Protein AF-A0A0K0MP10-F1 (afdb_monomer_lite)

Structure (mmCIF, N/CA/C/O backbone):
data_AF-A0A0K0MP10-F1
#
_entry.id   AF-A0A0K0MP10-F1
#
loop_
_atom_site.group_PDB
_atom_site.id
_atom_site.type_symbol
_atom_site.label_atom_id
_atom_site.label_alt_id
_atom_site.label_comp_id
_atom_site.label_asym_id
_atom_site.label_entity_id
_atom_site.label_seq_id
_atom_site.pdbx_PDB_ins_code
_atom_site.Cartn_x
_atom_site.Cartn_y
_atom_site.Cartn_z
_atom_site.occupancy
_atom_site.B_iso_or_equiv
_atom_site.auth_seq_id
_atom_site.auth_comp_id
_atom_site.auth_asym_id
_atom_site.auth_atom_id
_atom_site.pdbx_PDB_model_num
ATOM 1 N N . MET A 1 1 ? 61.195 -13.418 -97.779 1.00 39.69 1 MET A N 1
ATOM 2 C CA . MET A 1 1 ? 61.156 -14.421 -98.862 1.00 39.69 1 MET A CA 1
ATOM 3 C C . MET A 1 1 ? 60.378 -15.613 -98.346 1.00 39.69 1 MET A C 1
ATOM 5 O O . MET A 1 1 ? 60.806 -16.205 -97.367 1.00 39.69 1 MET A O 1
ATOM 9 N N . VAL A 1 2 ? 59.204 -15.878 -98.916 1.00 44.69 2 VAL A N 1
ATOM 10 C CA . VAL A 1 2 ? 58.446 -17.108 -98.654 1.00 44.69 2 VAL A CA 1
ATOM 11 C C . VAL A 1 2 ? 58.868 -18.083 -99.746 1.00 44.69 2 VAL A C 1
ATOM 13 O O . VAL A 1 2 ? 58.573 -17.838 -100.911 1.00 44.69 2 VAL A O 1
ATOM 16 N N . SER A 1 3 ? 59.623 -19.116 -99.384 1.00 44.34 3 SER A N 1
ATOM 17 C CA . SER A 1 3 ? 59.984 -20.202 -100.296 1.00 44.34 3 SER A CA 1
ATOM 18 C C . SER A 1 3 ? 59.013 -21.354 -100.059 1.00 44.34 3 SER A C 1
ATOM 20 O O . SER A 1 3 ? 59.015 -21.937 -98.978 1.00 44.34 3 SER A O 1
ATOM 22 N N . CYS A 1 4 ? 58.173 -21.654 -101.048 1.00 52.00 4 CYS A N 1
ATOM 23 C CA . CYS A 1 4 ? 57.443 -22.916 -101.136 1.00 52.00 4 CYS A CA 1
ATOM 24 C C . CYS A 1 4 ? 58.200 -23.809 -102.123 1.00 52.00 4 CYS A C 1
ATOM 26 O O . CYS A 1 4 ? 58.524 -23.360 -103.222 1.00 52.00 4 CYS A O 1
ATOM 28 N N . GLU A 1 5 ? 58.511 -25.039 -101.714 1.00 52.50 5 GLU A N 1
ATOM 29 C CA . GLU A 1 5 ? 59.439 -25.948 -102.408 1.00 52.50 5 GLU A CA 1
ATOM 30 C C . GLU A 1 5 ? 58.949 -26.445 -103.786 1.00 52.50 5 GLU A C 1
ATOM 32 O O . GLU A 1 5 ? 59.764 -26.970 -104.534 1.00 52.50 5 GLU A O 1
ATOM 37 N N . ASP A 1 6 ? 57.699 -26.160 -104.185 1.00 57.19 6 ASP A N 1
ATOM 38 C CA . ASP A 1 6 ? 57.130 -26.528 -105.500 1.00 57.19 6 ASP A CA 1
ATOM 39 C C . ASP A 1 6 ? 56.608 -25.339 -106.342 1.00 57.19 6 ASP A C 1
ATOM 41 O O . ASP A 1 6 ? 56.005 -25.530 -107.395 1.00 57.19 6 ASP A O 1
ATOM 45 N N . GLY A 1 7 ? 56.818 -24.088 -105.912 1.00 59.91 7 GLY A N 1
ATOM 46 C CA . GLY A 1 7 ? 56.447 -22.895 -106.697 1.00 59.91 7 GLY A CA 1
ATOM 47 C C . GLY A 1 7 ? 54.942 -22.627 -106.894 1.00 59.91 7 GLY A C 1
ATOM 48 O O . GLY A 1 7 ? 54.597 -21.589 -107.460 1.00 59.91 7 GLY A O 1
ATOM 49 N N . ASP A 1 8 ? 54.046 -23.496 -106.412 1.00 70.75 8 ASP A N 1
ATOM 50 C CA . ASP A 1 8 ? 52.596 -23.269 -106.446 1.00 70.75 8 ASP A CA 1
ATOM 51 C C . ASP A 1 8 ? 52.154 -22.330 -105.308 1.00 70.75 8 ASP A C 1
ATOM 53 O O . ASP A 1 8 ? 52.342 -22.609 -104.121 1.00 70.75 8 ASP A O 1
ATOM 57 N N . LEU A 1 9 ? 51.582 -21.184 -105.686 1.00 72.00 9 LEU A N 1
ATOM 58 C CA . LEU A 1 9 ? 51.081 -20.141 -104.782 1.00 72.00 9 LEU A CA 1
ATOM 59 C C . LEU A 1 9 ? 49.545 -20.076 -104.760 1.00 72.00 9 LEU A C 1
ATOM 61 O O . LEU A 1 9 ? 48.978 -19.157 -104.157 1.00 72.00 9 LEU A O 1
ATOM 65 N N . THR A 1 10 ? 48.862 -21.018 -105.418 1.00 77.69 10 THR A N 1
ATOM 66 C CA . THR A 1 10 ? 47.401 -21.068 -105.437 1.00 77.69 10 THR A CA 1
ATOM 67 C C . THR A 1 10 ? 46.836 -21.482 -104.075 1.00 77.69 10 THR A C 1
ATOM 69 O O . THR A 1 10 ? 47.400 -22.282 -103.329 1.00 77.69 10 THR A O 1
ATOM 72 N N . LYS A 1 11 ? 45.704 -20.884 -103.705 1.00 74.88 11 LYS A N 1
ATOM 73 C CA . LYS A 1 11 ? 44.887 -21.278 -102.553 1.00 74.88 11 LYS A CA 1
ATOM 74 C C . LYS A 1 11 ? 43.616 -21.959 -103.045 1.00 74.88 11 LYS A C 1
ATOM 76 O O . LYS A 1 11 ? 43.210 -21.786 -104.185 1.00 74.88 11 LYS A O 1
ATOM 81 N N . GLY A 1 12 ? 42.935 -22.688 -102.158 1.00 76.75 12 GLY A N 1
ATOM 82 C CA . GLY A 1 12 ? 41.790 -23.544 -102.511 1.00 76.75 12 GLY A CA 1
ATOM 83 C C . GLY A 1 12 ? 40.596 -22.881 -103.223 1.00 76.75 12 GLY A C 1
ATOM 84 O O . GLY A 1 12 ? 39.699 -23.596 -103.650 1.00 76.75 12 GLY A O 1
ATOM 85 N N . THR A 1 13 ? 40.554 -21.551 -103.361 1.00 82.94 13 THR A N 1
ATOM 86 C CA . THR A 1 13 ? 39.649 -20.850 -104.290 1.00 82.94 13 THR A CA 1
ATOM 87 C C . THR A 1 13 ? 40.371 -19.676 -104.948 1.00 82.94 13 THR A C 1
ATOM 89 O O . THR A 1 13 ? 41.272 -19.083 -104.345 1.00 82.94 13 THR A O 1
ATOM 92 N N . ASP A 1 14 ? 39.921 -19.279 -106.140 1.00 81.56 14 ASP A N 1
ATOM 93 C CA . ASP A 1 14 ? 40.455 -18.119 -106.871 1.00 81.56 14 ASP A CA 1
ATOM 94 C C . ASP A 1 14 ? 40.414 -16.840 -106.032 1.00 81.56 14 ASP A C 1
ATOM 96 O O . ASP A 1 14 ? 41.361 -16.061 -106.039 1.00 81.56 14 ASP A O 1
ATOM 100 N N . LYS A 1 15 ? 39.362 -16.658 -105.225 1.00 83.19 15 LYS A N 1
ATOM 101 C CA . LYS A 1 15 ? 39.227 -15.503 -104.330 1.00 83.19 15 LYS A CA 1
ATOM 102 C C . LYS A 1 15 ? 40.318 -15.470 -103.257 1.00 83.19 15 LYS A C 1
ATOM 104 O O . LYS A 1 15 ? 40.970 -14.450 -103.077 1.00 83.19 15 LYS A O 1
ATOM 109 N N . LEU A 1 16 ? 40.550 -16.589 -102.569 1.00 81.94 16 LEU A N 1
ATOM 110 C CA . LEU A 1 16 ? 41.594 -16.676 -101.540 1.00 81.94 16 LEU A CA 1
ATOM 111 C C . LEU A 1 16 ? 43.000 -16.568 -102.147 1.00 81.94 16 LEU A C 1
ATOM 113 O O . LEU A 1 16 ? 43.916 -16.066 -101.493 1.00 81.94 16 LEU A O 1
ATOM 117 N N . THR A 1 17 ? 43.171 -17.048 -103.382 1.00 82.88 17 THR A N 1
ATOM 118 C CA . THR A 1 17 ? 44.415 -16.908 -104.149 1.00 82.88 17 THR A CA 1
ATOM 119 C C . THR A 1 17 ? 44.662 -15.446 -104.498 1.00 82.88 17 THR A C 1
ATOM 121 O O . THR A 1 17 ? 45.745 -14.937 -104.232 1.00 82.88 17 THR A O 1
ATOM 124 N N . GLN A 1 18 ? 43.640 -14.748 -104.998 1.00 81.38 18 GLN A N 1
ATOM 125 C CA . GLN A 1 18 ? 43.695 -13.327 -105.325 1.00 81.38 18 GLN A CA 1
ATOM 126 C C . GLN A 1 18 ? 43.989 -12.469 -104.086 1.00 81.38 18 GLN A C 1
ATOM 128 O O . GLN A 1 18 ? 44.926 -11.682 -104.117 1.00 81.38 18 GLN A O 1
ATOM 133 N N . GLU A 1 19 ? 43.300 -12.687 -102.961 1.00 82.50 19 GLU A N 1
ATOM 134 C CA . GLU A 1 19 ? 43.567 -11.975 -101.697 1.00 82.50 19 GLU A CA 1
ATOM 135 C C . GLU A 1 19 ? 45.001 -12.214 -101.184 1.00 82.50 19 GLU A C 1
ATOM 137 O O . GLU A 1 19 ? 45.637 -11.333 -100.599 1.00 82.50 19 GLU A O 1
ATOM 142 N N . PHE A 1 20 ? 45.541 -13.420 -101.392 1.00 82.06 20 PHE A N 1
ATOM 143 C CA . PHE A 1 20 ? 46.923 -13.731 -101.035 1.00 82.06 20 PHE A CA 1
ATOM 144 C C . PHE A 1 20 ? 47.930 -13.037 -101.955 1.00 82.06 20 PHE A C 1
ATOM 146 O O . PHE A 1 20 ? 48.912 -12.488 -101.456 1.00 82.06 20 PHE A O 1
ATOM 153 N N . ILE A 1 21 ? 47.673 -13.026 -103.265 1.00 83.06 21 ILE A N 1
ATOM 154 C CA . ILE A 1 21 ? 48.485 -12.316 -104.258 1.00 83.06 21 ILE A CA 1
ATOM 155 C C . ILE A 1 21 ? 48.462 -10.808 -103.983 1.00 83.06 21 ILE A C 1
ATOM 157 O O . ILE A 1 21 ? 49.520 -10.190 -103.932 1.00 83.06 21 ILE A O 1
ATOM 161 N N . GLU A 1 22 ? 47.300 -10.217 -103.713 1.00 85.56 22 GLU A N 1
ATOM 162 C CA . GLU A 1 22 ? 47.156 -8.797 -103.362 1.00 85.56 22 GLU A CA 1
ATOM 163 C C . GLU A 1 22 ? 47.900 -8.451 -102.070 1.00 85.56 22 GLU A C 1
ATOM 165 O O . GLU A 1 22 ? 48.541 -7.405 -101.970 1.00 85.56 22 GLU A O 1
ATOM 170 N N . LYS A 1 23 ? 47.908 -9.360 -101.088 1.00 80.81 23 LYS A N 1
ATOM 171 C CA . LYS A 1 23 ? 48.713 -9.207 -99.870 1.00 80.81 23 LYS A CA 1
ATOM 172 C C . LYS A 1 23 ? 50.218 -9.334 -100.130 1.00 80.81 23 LYS A C 1
ATOM 174 O O . LYS A 1 23 ? 50.995 -8.671 -99.444 1.00 80.81 23 LYS A O 1
ATOM 179 N N . LEU A 1 24 ? 50.627 -10.187 -101.071 1.00 83.00 24 LEU A N 1
ATOM 180 C CA . LEU A 1 24 ? 52.028 -10.402 -101.444 1.00 83.00 24 LEU A CA 1
ATOM 181 C C . LEU A 1 24 ? 52.590 -9.220 -102.247 1.00 83.00 24 LEU A C 1
ATOM 183 O O . LEU A 1 24 ? 53.686 -8.752 -101.951 1.00 83.00 24 LEU A O 1
ATOM 187 N N . ILE A 1 25 ? 51.838 -8.746 -103.244 1.00 82.56 25 ILE A N 1
ATOM 188 C CA . ILE A 1 25 ? 52.191 -7.614 -104.114 1.00 82.56 25 ILE A CA 1
ATOM 189 C C . ILE A 1 25 ? 52.016 -6.286 -103.369 1.00 82.56 25 ILE A C 1
ATOM 191 O O . ILE A 1 25 ? 52.800 -5.359 -103.552 1.00 82.56 25 ILE A O 1
ATOM 195 N N . GLY A 1 26 ? 51.014 -6.203 -102.494 1.00 75.25 26 GLY A N 1
ATOM 196 C CA . GLY A 1 26 ? 50.734 -5.034 -101.670 1.00 75.25 26 GLY A CA 1
ATOM 197 C C . GLY A 1 26 ? 49.762 -4.025 -102.284 1.00 75.25 26 GLY A C 1
ATOM 198 O O . GLY A 1 26 ? 49.538 -2.999 -101.645 1.00 75.25 26 GLY A O 1
ATOM 199 N N . ALA A 1 27 ? 49.172 -4.319 -103.447 1.00 80.56 27 ALA A N 1
ATOM 200 C CA . ALA A 1 27 ? 48.196 -3.489 -104.157 1.00 80.56 27 ALA A CA 1
ATOM 201 C C . ALA A 1 27 ? 47.129 -4.365 -104.839 1.00 80.56 27 ALA A C 1
ATOM 203 O O . ALA A 1 27 ? 47.423 -5.509 -105.205 1.00 80.56 27 ALA A O 1
ATOM 204 N N . SER A 1 28 ? 45.917 -3.836 -105.038 1.00 84.88 28 SER A N 1
ATOM 205 C CA . SER A 1 28 ? 44.906 -4.490 -105.871 1.00 84.88 28 SER A CA 1
ATOM 206 C C . SER A 1 28 ? 45.354 -4.594 -107.327 1.00 84.88 28 SER A C 1
ATOM 208 O O . SER A 1 28 ? 46.236 -3.873 -107.808 1.00 84.88 28 SER A 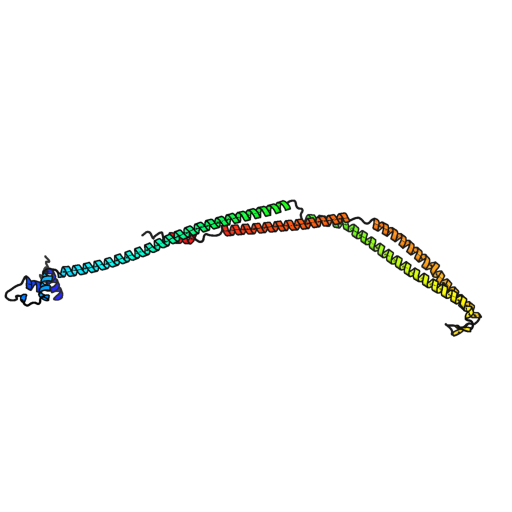O 1
ATOM 210 N N . LYS A 1 29 ? 44.699 -5.491 -108.069 1.00 82.19 29 LYS A N 1
ATOM 211 C CA . LYS A 1 29 ? 44.903 -5.629 -109.516 1.00 82.19 29 LYS A CA 1
ATOM 212 C C . LYS A 1 29 ? 44.692 -4.301 -110.254 1.00 82.19 29 LYS A C 1
ATOM 214 O O . LYS A 1 29 ? 45.437 -4.003 -111.183 1.00 82.19 29 LYS A O 1
ATOM 219 N N . GLU A 1 30 ? 43.696 -3.517 -109.849 1.00 80.25 30 GLU A N 1
ATOM 220 C CA . GLU A 1 30 ? 43.353 -2.244 -110.492 1.00 80.25 30 GLU A CA 1
ATOM 221 C C . GLU A 1 30 ? 44.444 -1.195 -110.267 1.00 80.25 30 GLU A C 1
ATOM 223 O O . GLU A 1 30 ? 44.911 -0.584 -111.228 1.00 80.25 30 GLU A O 1
ATOM 228 N N . VAL A 1 31 ? 44.940 -1.064 -109.031 1.00 81.38 31 VAL A N 1
ATOM 229 C CA . VAL A 1 31 ? 46.067 -0.176 -108.712 1.00 81.38 31 VAL A CA 1
ATOM 230 C C . VAL A 1 31 ? 47.344 -0.622 -109.417 1.00 81.38 31 VAL A C 1
ATOM 232 O O . VAL A 1 31 ? 48.062 0.210 -109.970 1.00 81.38 31 VAL A O 1
ATOM 235 N N . PHE A 1 32 ? 47.634 -1.924 -109.445 1.00 81.75 32 PHE A N 1
ATOM 236 C CA . PHE A 1 32 ? 48.831 -2.461 -110.096 1.00 81.75 32 PHE A CA 1
ATOM 237 C C . PHE A 1 32 ? 48.842 -2.184 -111.608 1.00 81.75 32 PHE A C 1
ATOM 239 O O . PHE A 1 32 ? 49.860 -1.747 -112.150 1.00 81.75 32 PHE A O 1
ATOM 246 N N . LEU A 1 33 ? 47.705 -2.384 -112.284 1.00 80.00 33 LEU A N 1
ATOM 247 C CA . LEU A 1 33 ? 47.552 -2.073 -113.708 1.00 80.00 33 LEU A CA 1
ATOM 248 C C . LEU A 1 33 ? 47.627 -0.563 -113.977 1.00 80.00 33 LEU A C 1
ATOM 250 O O . LEU A 1 33 ? 48.259 -0.151 -114.944 1.00 80.00 33 LEU A O 1
ATOM 254 N N . ALA A 1 34 ? 47.039 0.263 -113.110 1.00 76.00 34 ALA A N 1
ATOM 255 C CA . ALA A 1 34 ? 47.057 1.718 -113.252 1.00 76.00 34 ALA A CA 1
ATOM 256 C C . ALA A 1 34 ? 48.432 2.362 -112.991 1.00 76.00 34 ALA A C 1
ATOM 258 O O . ALA A 1 34 ? 48.732 3.396 -113.584 1.00 76.00 34 ALA A O 1
ATOM 259 N N . SER A 1 35 ? 49.258 1.785 -112.109 1.00 73.69 35 SER A N 1
ATOM 260 C CA . SER A 1 35 ? 50.487 2.431 -111.610 1.00 73.69 35 SER A CA 1
ATOM 261 C C . SER A 1 35 ? 51.802 1.790 -112.065 1.00 73.69 35 SER A C 1
ATOM 263 O O . SER A 1 35 ? 52.788 2.504 -112.237 1.00 73.69 35 SER A O 1
ATOM 265 N N . ILE A 1 36 ? 51.845 0.467 -112.253 1.00 73.94 36 ILE A N 1
ATOM 266 C CA . ILE A 1 36 ? 53.084 -0.280 -112.536 1.00 73.94 36 ILE A CA 1
ATOM 267 C C . ILE A 1 36 ? 53.054 -0.869 -113.946 1.00 73.94 36 ILE A C 1
ATOM 269 O O . ILE A 1 36 ? 54.045 -0.801 -114.672 1.00 73.94 36 ILE A O 1
ATOM 273 N N . TYR A 1 37 ? 51.921 -1.445 -114.347 1.00 72.06 37 TYR A N 1
ATOM 274 C CA . TYR A 1 37 ? 51.786 -2.150 -115.618 1.00 72.06 37 TYR A CA 1
ATOM 275 C C . TYR A 1 37 ? 51.062 -1.297 -116.672 1.00 72.06 37 TYR A C 1
ATOM 277 O O . TYR A 1 37 ? 49.968 -1.625 -117.121 1.00 72.06 37 TYR A O 1
ATOM 285 N N . ALA A 1 38 ? 51.697 -0.200 -117.095 1.00 65.38 38 ALA A N 1
ATOM 286 C CA . ALA A 1 38 ? 51.229 0.630 -118.207 1.00 65.38 38 ALA A CA 1
ATOM 287 C C . ALA A 1 38 ? 51.909 0.205 -119.528 1.00 65.38 38 ALA A C 1
ATOM 289 O O . ALA A 1 38 ? 52.938 0.756 -119.916 1.00 65.38 38 ALA A O 1
ATOM 290 N N . SER A 1 39 ? 51.354 -0.802 -120.213 1.00 61.94 39 SER A N 1
ATOM 291 C CA . SER A 1 39 ? 51.835 -1.284 -121.524 1.00 61.94 39 SER A CA 1
ATOM 292 C C . SER A 1 39 ? 50.940 -0.793 -122.671 1.00 61.94 39 SER A C 1
ATOM 294 O O . SER A 1 39 ? 49.740 -0.606 -122.474 1.00 61.94 39 SER A O 1
ATOM 296 N N . GLN A 1 40 ? 51.498 -0.626 -123.880 1.00 58.25 40 GLN A N 1
ATOM 297 C CA . GLN A 1 40 ? 50.762 -0.155 -125.071 1.00 58.25 40 GLN A CA 1
ATOM 298 C C . GLN A 1 40 ? 49.542 -1.022 -125.429 1.00 58.25 40 GLN A C 1
ATOM 300 O O . GLN A 1 40 ? 48.606 -0.510 -126.033 1.00 58.25 40 GLN A O 1
ATOM 305 N N . GLU A 1 41 ? 49.522 -2.301 -125.041 1.00 63.75 41 GLU A N 1
ATOM 306 C CA . GLU A 1 41 ? 48.423 -3.219 -125.378 1.00 63.75 41 GLU A CA 1
ATOM 307 C C . GLU A 1 41 ? 47.274 -3.246 -124.357 1.00 63.75 41 GLU A C 1
ATOM 309 O O . GLU A 1 41 ? 46.222 -3.813 -124.640 1.00 63.75 41 GLU A O 1
ATOM 314 N N . ASN A 1 42 ? 47.442 -2.646 -123.172 1.00 65.44 42 ASN A N 1
ATOM 315 C CA . ASN A 1 42 ? 46.412 -2.647 -122.127 1.00 65.44 42 ASN A CA 1
ATOM 316 C C . ASN A 1 42 ? 46.551 -1.430 -121.199 1.00 65.44 42 ASN A C 1
ATOM 318 O O . ASN A 1 42 ? 46.685 -1.569 -119.983 1.00 65.44 42 ASN A O 1
ATOM 322 N N . MET A 1 43 ? 46.597 -0.234 -121.790 1.00 67.06 43 MET A N 1
ATOM 323 C CA . MET A 1 43 ? 46.696 1.018 -121.046 1.00 67.06 43 MET A CA 1
ATOM 324 C C . MET A 1 43 ? 45.336 1.336 -120.403 1.00 67.06 43 MET A C 1
ATOM 326 O O . MET A 1 43 ? 44.358 1.506 -121.135 1.00 67.06 43 MET A O 1
ATOM 330 N N . PRO A 1 44 ? 45.234 1.408 -119.064 1.00 69.56 44 PRO A N 1
ATOM 331 C CA . PRO A 1 44 ? 43.987 1.796 -118.421 1.00 69.56 44 PRO A CA 1
ATOM 332 C C . PRO A 1 44 ? 43.623 3.237 -118.802 1.00 69.56 44 PRO A C 1
ATOM 334 O O . PRO A 1 44 ? 44.462 4.136 -118.726 1.00 69.56 44 PRO A O 1
ATOM 337 N N . ASP A 1 45 ? 42.369 3.457 -119.208 1.00 75.62 45 ASP A N 1
ATOM 338 C CA . ASP A 1 45 ? 41.840 4.779 -119.568 1.00 75.62 45 ASP A CA 1
ATOM 339 C C . ASP A 1 45 ? 41.554 5.607 -118.309 1.00 75.62 45 ASP A C 1
ATOM 341 O O . ASP A 1 45 ? 40.412 5.798 -117.892 1.00 75.62 45 ASP A O 1
ATOM 345 N N . LEU A 1 46 ? 42.629 6.062 -117.664 1.00 76.38 46 LEU A N 1
ATOM 346 C CA . LEU A 1 46 ? 42.552 6.932 -116.495 1.00 76.38 46 LEU A CA 1
ATOM 347 C C . LEU A 1 46 ? 41.789 8.241 -116.806 1.00 76.38 46 LEU A C 1
ATOM 349 O O . LEU A 1 46 ? 40.941 8.610 -115.999 1.00 76.38 46 LEU A O 1
ATOM 353 N N . PRO A 1 47 ? 41.987 8.930 -117.952 1.00 76.69 47 PRO A N 1
ATOM 354 C CA . PRO A 1 47 ? 41.227 10.146 -118.271 1.00 76.69 47 PRO A CA 1
ATOM 355 C C . PRO A 1 47 ? 39.712 9.936 -118.437 1.00 76.69 47 PRO A C 1
ATOM 357 O O . PRO A 1 47 ? 38.948 10.862 -118.170 1.00 76.69 47 PRO A O 1
ATOM 360 N N . GLY A 1 48 ? 39.274 8.753 -118.885 1.00 78.19 48 GLY A N 1
ATOM 361 C CA . GLY A 1 48 ? 37.859 8.399 -119.056 1.00 78.19 48 GLY A CA 1
ATOM 362 C C . GLY A 1 48 ? 37.169 7.837 -117.806 1.00 78.19 48 GLY A C 1
ATOM 363 O O . GLY A 1 48 ? 35.945 7.671 -117.799 1.00 78.19 48 GLY A O 1
ATOM 364 N N . MET A 1 49 ? 37.915 7.538 -116.736 1.00 83.81 49 MET A N 1
ATOM 365 C CA . MET A 1 49 ? 37.345 7.070 -115.471 1.00 83.81 49 MET A CA 1
ATOM 366 C C . MET A 1 49 ? 36.596 8.187 -114.735 1.00 83.81 49 MET A C 1
ATOM 368 O O . MET A 1 49 ? 36.978 9.351 -114.751 1.00 83.81 49 MET A O 1
ATOM 372 N N . THR A 1 50 ? 35.525 7.823 -114.024 1.00 84.38 50 THR A N 1
ATOM 373 C CA . THR A 1 50 ? 34.828 8.781 -113.151 1.00 84.38 50 THR A CA 1
ATOM 374 C C . THR A 1 50 ? 35.731 9.222 -111.998 1.00 84.38 50 THR A C 1
ATOM 376 O O . THR A 1 50 ? 36.502 8.411 -111.479 1.00 84.38 50 THR A O 1
ATOM 379 N N . ASP A 1 51 ? 35.563 10.460 -111.521 1.00 82.50 51 ASP A N 1
ATOM 380 C CA . ASP A 1 51 ? 36.286 10.995 -110.354 1.00 82.50 51 ASP A CA 1
ATOM 381 C C . ASP A 1 51 ? 36.251 10.051 -109.145 1.00 82.50 51 ASP A C 1
ATOM 383 O O . ASP A 1 51 ? 37.229 9.935 -108.413 1.00 82.50 51 ASP A O 1
ATOM 387 N N . LYS A 1 52 ? 35.143 9.325 -108.945 1.00 82.94 52 LYS A N 1
ATOM 388 C CA . LYS A 1 52 ? 35.008 8.334 -107.870 1.00 82.94 52 LYS A CA 1
ATOM 389 C C . LYS A 1 52 ? 35.985 7.163 -108.027 1.00 82.94 52 LYS A C 1
ATOM 391 O O . LYS A 1 52 ? 36.572 6.738 -107.037 1.00 82.94 52 LYS A O 1
ATOM 396 N N . ASN A 1 53 ? 36.149 6.649 -109.245 1.00 81.50 53 ASN A N 1
ATOM 397 C CA . ASN A 1 53 ? 37.030 5.511 -109.523 1.00 81.50 53 ASN A CA 1
ATOM 398 C C . ASN A 1 53 ? 38.501 5.938 -109.500 1.00 81.50 53 ASN A C 1
ATOM 400 O O . ASN A 1 53 ? 39.325 5.247 -108.910 1.00 81.50 53 ASN A O 1
ATOM 404 N N . LEU A 1 54 ? 38.817 7.110 -110.063 1.00 82.00 54 LEU A N 1
ATOM 405 C CA . LEU A 1 54 ? 40.159 7.693 -109.975 1.00 82.00 54 LEU A CA 1
ATOM 406 C C . LEU A 1 54 ? 40.566 7.942 -108.526 1.00 82.00 54 LEU A C 1
ATOM 408 O O . LEU A 1 54 ? 41.670 7.587 -108.121 1.00 82.00 54 LEU A O 1
ATOM 412 N N . LYS A 1 55 ? 39.651 8.497 -107.729 1.00 83.75 55 LYS A N 1
ATOM 413 C CA . LYS A 1 55 ? 39.860 8.710 -106.302 1.00 83.75 55 LYS A CA 1
ATOM 414 C C . LYS A 1 55 ? 40.119 7.395 -105.564 1.00 83.75 55 LYS A C 1
ATOM 416 O O . LYS A 1 55 ? 41.081 7.346 -104.813 1.00 83.75 55 LYS A O 1
ATOM 421 N N . ALA A 1 56 ? 39.339 6.342 -105.815 1.00 82.75 56 ALA A N 1
ATOM 422 C CA . ALA A 1 56 ? 39.538 5.040 -105.174 1.00 82.75 56 ALA A CA 1
ATOM 423 C C . ALA A 1 56 ? 40.915 4.429 -105.496 1.00 82.75 56 ALA A C 1
ATOM 425 O O . ALA A 1 56 ? 41.621 4.004 -104.588 1.00 82.75 56 ALA A O 1
ATOM 426 N N . ILE A 1 57 ? 41.342 4.464 -106.766 1.00 81.81 57 ILE A N 1
ATOM 427 C CA . ILE A 1 57 ? 42.669 3.975 -107.179 1.00 81.81 57 ILE A CA 1
ATOM 428 C C . ILE A 1 57 ? 43.782 4.774 -106.488 1.00 81.81 57 ILE A C 1
ATOM 430 O O . ILE A 1 57 ? 44.753 4.196 -106.002 1.00 81.81 57 ILE A O 1
ATOM 434 N N . VAL A 1 58 ? 43.652 6.103 -106.429 1.00 83.25 58 VAL A N 1
ATOM 435 C CA . VAL A 1 58 ? 44.645 6.977 -105.787 1.00 83.25 58 VAL A CA 1
ATOM 436 C C . VAL A 1 58 ? 44.663 6.794 -104.264 1.00 83.25 58 VAL A C 1
ATOM 438 O O . VAL A 1 58 ? 45.743 6.756 -103.677 1.00 83.25 58 VAL A O 1
ATOM 441 N N . GLU A 1 59 ? 43.506 6.655 -103.616 1.00 83.81 59 GLU A N 1
ATOM 442 C CA . GLU A 1 59 ? 43.382 6.425 -102.170 1.00 83.81 59 GLU A CA 1
ATOM 443 C C . GLU A 1 59 ? 43.953 5.062 -101.763 1.00 83.81 59 GLU A C 1
ATOM 445 O O . GLU A 1 59 ? 44.711 4.987 -100.792 1.00 83.81 59 GLU A O 1
ATOM 450 N N . GLU A 1 60 ? 43.684 4.007 -102.534 1.00 82.81 60 GLU A N 1
ATOM 451 C CA . GLU A 1 60 ? 44.245 2.680 -102.289 1.00 82.81 60 GLU A CA 1
ATOM 452 C C . GLU A 1 60 ? 45.768 2.671 -102.520 1.00 82.81 60 GLU A C 1
ATOM 454 O O . GLU A 1 60 ? 46.522 2.194 -101.666 1.00 82.81 60 GLU A O 1
ATOM 459 N N . ALA A 1 61 ? 46.244 3.271 -103.621 1.00 79.25 61 ALA A N 1
ATOM 460 C CA . ALA A 1 61 ? 47.672 3.382 -103.937 1.00 79.25 61 ALA A CA 1
ATOM 461 C C . ALA A 1 61 ? 48.452 4.192 -102.888 1.00 79.25 61 ALA A C 1
ATOM 463 O O . ALA A 1 61 ? 49.585 3.851 -102.548 1.00 79.25 61 ALA A O 1
ATOM 464 N N . ALA A 1 62 ? 47.840 5.246 -102.342 1.00 82.44 62 ALA A N 1
ATOM 465 C CA . ALA A 1 62 ? 48.392 6.031 -101.242 1.00 82.44 62 ALA A CA 1
ATOM 466 C C . ALA A 1 62 ? 48.235 5.345 -99.867 1.00 82.44 62 ALA A C 1
ATOM 468 O O . ALA A 1 62 ? 48.740 5.852 -98.864 1.00 82.44 62 ALA A O 1
ATOM 469 N N . GLY A 1 63 ? 47.545 4.199 -99.795 1.00 81.62 63 GLY A N 1
ATOM 470 C CA . GLY A 1 63 ? 47.303 3.449 -98.562 1.00 81.62 63 GLY A CA 1
ATOM 471 C C . GLY A 1 63 ? 46.285 4.095 -97.615 1.00 81.62 63 GLY A C 1
ATOM 472 O O . GLY A 1 63 ? 46.220 3.719 -96.441 1.00 81.62 63 GLY A O 1
ATOM 473 N N . VAL A 1 64 ? 45.486 5.049 -98.103 1.00 84.44 64 VAL A N 1
ATOM 474 C CA . VAL A 1 64 ? 44.477 5.791 -97.330 1.00 84.44 64 VAL A CA 1
ATOM 475 C C . VAL A 1 64 ? 43.390 4.853 -96.803 1.00 84.44 64 VAL A C 1
ATOM 477 O O . VAL A 1 64 ? 42.964 5.006 -95.660 1.00 84.44 64 VAL A O 1
ATOM 480 N N . ASP A 1 65 ? 43.014 3.815 -97.551 1.00 82.19 65 ASP A N 1
ATOM 481 C CA . ASP A 1 65 ? 42.018 2.826 -97.108 1.00 82.19 65 ASP A CA 1
ATOM 482 C C . ASP A 1 65 ? 42.462 2.056 -95.859 1.00 82.19 65 ASP A C 1
ATOM 484 O O . ASP A 1 65 ? 41.688 1.861 -94.917 1.00 82.19 65 ASP A O 1
ATOM 488 N N . ARG A 1 66 ? 43.747 1.676 -95.795 1.00 82.81 66 ARG A N 1
ATOM 489 C CA . ARG A 1 66 ? 44.316 1.012 -94.610 1.00 82.81 66 ARG A CA 1
ATOM 490 C C . ARG A 1 66 ? 44.305 1.940 -93.399 1.00 82.81 66 ARG A C 1
ATOM 492 O O . ARG A 1 66 ? 44.079 1.472 -92.280 1.00 82.81 66 ARG A O 1
ATOM 499 N N . LEU A 1 67 ? 44.532 3.238 -93.610 1.00 85.44 67 LEU A N 1
ATOM 500 C CA . LEU A 1 67 ? 44.472 4.251 -92.555 1.00 85.44 67 LEU A CA 1
ATOM 501 C C . LEU A 1 67 ? 43.035 4.471 -92.070 1.00 85.44 67 LEU A C 1
ATOM 503 O O . LEU A 1 67 ? 42.814 4.476 -90.860 1.00 85.44 67 LEU A O 1
ATOM 507 N N . THR A 1 68 ? 42.062 4.570 -92.979 1.00 87.25 68 THR A N 1
ATOM 508 C CA . THR A 1 68 ? 40.634 4.715 -92.651 1.00 87.25 68 THR A CA 1
ATOM 509 C C . THR A 1 68 ? 40.129 3.518 -91.848 1.00 87.25 68 THR A C 1
ATOM 511 O O . THR A 1 68 ? 39.560 3.696 -90.773 1.00 87.25 68 THR A O 1
ATOM 514 N N . HIS A 1 69 ? 40.433 2.292 -92.285 1.00 85.88 69 HIS A N 1
ATOM 515 C CA . HIS A 1 69 ? 40.042 1.084 -91.556 1.00 85.88 69 HIS A CA 1
ATOM 516 C C . HIS A 1 69 ? 40.720 0.978 -90.179 1.00 85.88 69 HIS A C 1
ATOM 518 O O . HIS A 1 69 ? 40.090 0.636 -89.176 1.00 85.88 69 HIS A O 1
ATOM 524 N N . SER A 1 70 ? 42.011 1.321 -90.096 1.00 87.69 70 SER A N 1
ATOM 525 C CA . SER A 1 70 ? 42.729 1.359 -88.814 1.00 87.69 70 SER A CA 1
ATOM 526 C C . SER A 1 70 ? 42.129 2.397 -87.863 1.00 87.69 70 SER A C 1
ATOM 528 O O . SER A 1 70 ? 42.013 2.136 -86.663 1.00 87.69 70 SER A O 1
ATOM 530 N N . TYR A 1 71 ? 41.718 3.553 -88.392 1.00 91.50 71 TYR A N 1
ATOM 531 C CA . TYR A 1 71 ? 41.037 4.598 -87.636 1.00 91.50 71 TYR A CA 1
ATOM 532 C C . TYR A 1 71 ? 39.675 4.129 -87.113 1.00 91.50 71 TYR A C 1
ATOM 534 O O . TYR A 1 71 ? 39.385 4.344 -85.940 1.00 91.50 71 TYR A O 1
ATOM 542 N N . GLU A 1 72 ? 38.867 3.441 -87.923 1.00 93.56 72 GLU A N 1
ATOM 543 C CA . GLU A 1 72 ? 37.585 2.868 -87.487 1.00 93.56 72 GLU A CA 1
ATOM 544 C C . GLU A 1 72 ? 37.767 1.879 -86.331 1.00 93.56 72 GLU A C 1
ATOM 546 O O . GLU A 1 72 ? 37.131 2.032 -85.288 1.00 93.56 72 GLU A O 1
ATOM 551 N N . ILE A 1 73 ? 38.709 0.934 -86.453 1.00 93.00 73 ILE A N 1
ATOM 552 C CA . ILE A 1 73 ? 39.027 -0.017 -85.375 1.00 93.00 73 ILE A CA 1
ATOM 553 C C . ILE A 1 73 ? 39.488 0.720 -84.113 1.00 93.00 73 ILE A C 1
ATOM 555 O O . ILE A 1 73 ? 39.089 0.364 -83.000 1.00 93.00 73 ILE A O 1
ATOM 559 N N . ALA A 1 74 ? 40.357 1.723 -84.257 1.00 93.12 74 ALA A N 1
ATOM 560 C CA . ALA A 1 74 ? 40.845 2.508 -83.129 1.00 93.12 74 ALA A CA 1
ATOM 561 C C . ALA A 1 74 ? 39.709 3.289 -82.453 1.00 93.12 74 ALA A C 1
ATOM 563 O O . ALA A 1 74 ? 39.628 3.295 -81.225 1.00 93.12 74 ALA A O 1
ATOM 564 N N . ARG A 1 75 ? 38.807 3.889 -83.238 1.00 95.12 75 ARG A N 1
ATOM 565 C CA . ARG A 1 75 ? 37.632 4.625 -82.759 1.00 95.12 75 ARG A CA 1
ATOM 566 C C . ARG A 1 75 ? 36.664 3.713 -82.014 1.00 95.12 75 ARG A C 1
ATOM 568 O O . ARG A 1 75 ? 36.225 4.067 -80.923 1.00 95.12 75 ARG A O 1
ATOM 575 N N . ASP A 1 76 ? 36.367 2.534 -82.548 1.00 95.00 76 ASP A N 1
ATOM 576 C CA . ASP A 1 76 ? 35.447 1.588 -81.912 1.00 95.00 76 ASP A CA 1
ATOM 577 C C . ASP A 1 76 ? 36.034 1.034 -80.608 1.00 95.00 76 ASP A C 1
ATOM 579 O O . ASP A 1 76 ? 35.353 1.001 -79.581 1.00 95.00 76 ASP A O 1
ATOM 583 N N . LYS A 1 77 ? 37.333 0.692 -80.601 1.00 94.88 77 LYS A N 1
ATOM 584 C CA . LYS A 1 77 ? 38.053 0.311 -79.374 1.00 94.88 77 LYS A CA 1
ATOM 585 C C . LYS A 1 77 ? 38.062 1.439 -78.345 1.00 94.88 77 LYS A C 1
ATOM 587 O O . LYS A 1 77 ? 37.839 1.177 -77.164 1.00 94.88 77 LYS A O 1
ATOM 592 N N . HIS A 1 78 ? 38.308 2.673 -78.781 1.00 94.50 78 HIS A N 1
ATOM 593 C CA . HIS A 1 78 ? 38.274 3.849 -77.917 1.00 94.50 78 HIS A CA 1
ATOM 594 C C . HIS A 1 78 ? 36.888 4.033 -77.295 1.00 94.50 78 HIS A C 1
ATOM 596 O O . HIS A 1 78 ? 36.784 4.149 -76.079 1.00 94.50 78 HIS A O 1
ATOM 602 N N . ASN A 1 79 ? 35.821 3.985 -78.093 1.00 95.00 79 ASN A N 1
ATOM 603 C CA . ASN A 1 79 ? 34.451 4.158 -77.610 1.00 95.00 79 ASN A CA 1
ATOM 604 C C . ASN A 1 79 ? 34.025 3.037 -76.652 1.00 95.00 79 ASN A C 1
ATOM 606 O O . ASN A 1 79 ? 33.399 3.315 -75.631 1.00 95.00 79 ASN A O 1
ATOM 610 N N . ALA A 1 80 ? 34.409 1.786 -76.926 1.00 95.12 80 ALA A N 1
ATOM 611 C CA . ALA A 1 80 ? 34.164 0.670 -76.014 1.00 95.12 80 ALA A CA 1
ATOM 612 C C . ALA A 1 80 ? 34.877 0.870 -74.665 1.00 95.12 80 ALA A C 1
ATOM 614 O O . ALA A 1 80 ? 34.277 0.671 -73.609 1.00 95.12 80 ALA A O 1
ATOM 615 N N . LYS A 1 81 ? 36.139 1.320 -74.685 1.00 94.62 81 LYS A N 1
ATOM 616 C CA . LYS A 1 81 ? 36.889 1.623 -73.457 1.00 94.62 81 LYS A CA 1
ATOM 617 C C . LYS A 1 81 ? 36.378 2.854 -72.725 1.00 94.62 81 LYS A C 1
ATOM 619 O O . LYS A 1 81 ? 36.348 2.835 -71.499 1.00 94.62 81 LYS A O 1
ATOM 624 N N . LEU A 1 82 ? 35.913 3.869 -73.442 1.00 95.31 82 LEU A N 1
ATOM 625 C CA . LEU A 1 82 ? 35.260 5.028 -72.847 1.00 95.31 82 LEU A CA 1
ATOM 626 C C . LEU A 1 82 ? 33.979 4.613 -72.107 1.00 95.31 82 LEU A C 1
ATOM 628 O O . LEU A 1 82 ? 33.824 4.953 -70.941 1.00 95.31 82 LEU A O 1
ATOM 632 N N . ALA A 1 83 ? 33.134 3.779 -72.721 1.00 94.69 83 ALA A N 1
ATOM 633 C CA . ALA A 1 83 ? 31.926 3.258 -72.079 1.00 94.69 83 ALA A CA 1
ATOM 634 C C . ALA A 1 83 ? 32.228 2.394 -70.836 1.00 94.69 83 ALA A C 1
ATOM 636 O O . ALA A 1 83 ? 31.514 2.472 -69.834 1.00 94.69 83 ALA A O 1
ATOM 637 N N . GLU A 1 84 ? 33.295 1.583 -70.867 1.00 94.44 84 GLU A N 1
ATOM 638 C CA . GLU A 1 84 ? 33.773 0.859 -69.680 1.00 94.44 84 GLU A CA 1
ATOM 639 C C . GLU A 1 84 ? 34.208 1.828 -68.566 1.00 94.44 84 GLU A C 1
ATOM 641 O O . GLU A 1 84 ? 33.792 1.658 -67.416 1.00 94.44 84 GLU A O 1
ATOM 646 N N . CYS A 1 85 ? 35.004 2.852 -68.896 1.00 94.19 85 CYS A N 1
ATOM 647 C CA . CYS A 1 85 ? 35.445 3.882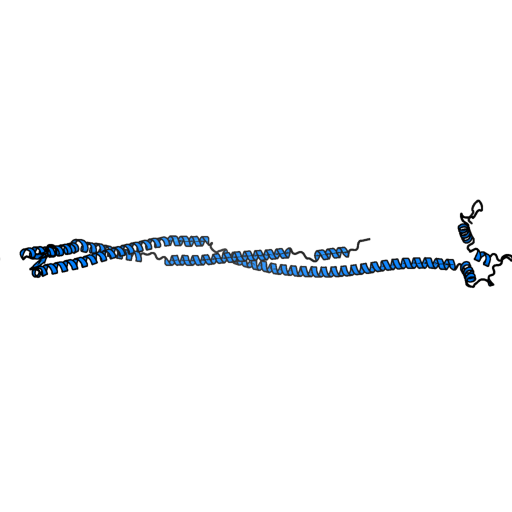 -67.954 1.00 94.19 85 CYS A CA 1
ATOM 648 C C . CYS A 1 85 ? 34.261 4.633 -67.332 1.00 94.19 85 CYS A C 1
ATOM 650 O O . CYS A 1 85 ? 34.204 4.756 -66.108 1.00 94.19 85 CYS A O 1
ATOM 652 N N . ASP A 1 86 ? 33.288 5.057 -68.138 1.00 94.06 86 ASP A N 1
ATOM 653 C CA . ASP A 1 86 ? 32.076 5.736 -67.670 1.00 94.06 86 ASP A CA 1
ATOM 654 C C . ASP A 1 86 ? 31.243 4.827 -66.756 1.00 94.06 86 ASP A C 1
ATOM 656 O O . ASP A 1 86 ? 30.757 5.250 -65.703 1.00 94.06 86 ASP A O 1
ATOM 660 N N . GLY A 1 87 ? 31.135 3.538 -67.095 1.00 94.62 87 GLY A N 1
ATOM 661 C CA . GLY A 1 87 ? 30.477 2.542 -66.251 1.00 94.62 87 GLY A CA 1
ATOM 662 C C . GLY A 1 87 ? 31.169 2.349 -64.897 1.00 94.62 87 GLY A C 1
ATOM 663 O O . GLY A 1 87 ? 30.500 2.171 -63.874 1.00 94.62 87 GLY A O 1
ATOM 664 N N . VAL A 1 88 ? 32.504 2.401 -64.856 1.00 94.56 88 VAL A N 1
ATOM 665 C CA . VAL A 1 88 ? 33.276 2.368 -63.603 1.00 94.56 88 VAL A CA 1
ATOM 666 C C . VAL A 1 88 ? 33.104 3.669 -62.817 1.00 94.56 88 VAL A C 1
ATOM 668 O O . VAL A 1 88 ? 32.833 3.607 -61.618 1.00 94.56 88 VAL A O 1
ATOM 671 N N . ALA A 1 89 ? 33.175 4.831 -63.469 1.00 93.81 89 ALA A N 1
ATOM 672 C CA . ALA A 1 89 ? 32.968 6.133 -62.837 1.00 93.81 89 ALA A CA 1
ATOM 673 C C . ALA A 1 89 ? 31.566 6.253 -62.207 1.00 93.81 89 ALA A C 1
ATOM 675 O O . ALA A 1 89 ? 31.421 6.728 -61.076 1.00 93.81 89 ALA A O 1
ATOM 676 N N . GLY A 1 90 ? 30.536 5.727 -62.879 1.00 93.75 90 GLY A N 1
ATOM 677 C CA . GLY A 1 90 ? 29.182 5.637 -62.331 1.00 93.75 90 GLY A CA 1
ATOM 678 C C . GLY A 1 90 ? 29.111 4.771 -61.069 1.00 93.75 90 GLY A C 1
ATOM 679 O O . GLY A 1 90 ? 28.504 5.171 -60.075 1.00 93.75 90 GLY A O 1
ATOM 680 N N . LYS A 1 91 ? 29.785 3.611 -61.058 1.00 94.06 91 LYS A N 1
ATOM 681 C CA . LYS A 1 91 ? 29.855 2.731 -59.875 1.00 94.06 91 LYS A CA 1
ATOM 682 C C . LYS A 1 91 ? 30.579 3.388 -58.702 1.00 94.06 91 LYS A C 1
ATOM 684 O O . LYS A 1 91 ? 30.108 3.257 -57.574 1.00 94.06 91 LYS A O 1
ATOM 689 N N . ILE A 1 92 ? 31.679 4.097 -58.962 1.00 92.88 92 ILE A N 1
ATOM 690 C CA . ILE A 1 92 ? 32.407 4.865 -57.941 1.00 92.88 92 ILE A CA 1
ATOM 691 C C . ILE A 1 92 ? 31.476 5.917 -57.334 1.00 92.88 92 ILE A C 1
ATOM 693 O O . ILE A 1 92 ? 31.256 5.904 -56.130 1.00 92.88 92 ILE A O 1
ATOM 697 N N . THR A 1 93 ? 30.811 6.721 -58.168 1.00 93.81 93 THR A N 1
ATOM 698 C CA . THR A 1 93 ? 29.870 7.761 -57.712 1.00 93.81 93 THR A CA 1
ATOM 699 C C . THR A 1 93 ? 28.751 7.204 -56.822 1.00 93.81 93 THR A C 1
ATOM 701 O O . THR A 1 93 ? 28.400 7.797 -55.801 1.00 93.81 93 THR A O 1
ATOM 704 N N . VAL A 1 94 ? 28.169 6.057 -57.191 1.00 92.25 94 VAL A N 1
ATOM 705 C CA . VAL A 1 94 ? 27.122 5.399 -56.388 1.00 92.25 94 VAL A CA 1
ATOM 706 C C . VAL A 1 94 ? 27.683 4.875 -55.065 1.00 92.25 94 VAL A C 1
ATOM 708 O O . VAL A 1 94 ? 27.044 5.041 -54.025 1.00 92.25 94 VAL A O 1
ATOM 711 N N . SER A 1 95 ? 28.873 4.269 -55.089 1.00 88.25 95 SER A N 1
ATOM 712 C CA . SER A 1 95 ? 29.548 3.774 -53.888 1.00 88.25 95 SER A CA 1
ATOM 713 C C . SER A 1 95 ? 29.910 4.910 -52.929 1.00 88.25 95 SER A C 1
ATOM 715 O O . SER A 1 95 ? 29.673 4.779 -51.731 1.00 88.25 95 SER A O 1
ATOM 717 N N . ASP A 1 96 ? 30.412 6.033 -53.442 1.00 88.81 96 ASP A N 1
ATOM 718 C CA . ASP A 1 96 ? 30.773 7.207 -52.643 1.00 88.81 96 ASP A CA 1
ATOM 719 C C . ASP A 1 96 ? 29.544 7.815 -51.965 1.00 88.81 96 ASP A C 1
ATOM 721 O O . ASP A 1 96 ? 29.563 8.079 -50.764 1.00 88.81 96 ASP A O 1
ATOM 725 N N . ARG A 1 97 ? 28.422 7.949 -52.687 1.00 90.56 97 ARG A N 1
ATOM 726 C CA . ARG A 1 97 ? 27.152 8.403 -52.090 1.00 90.56 97 ARG A CA 1
ATOM 727 C C . ARG A 1 97 ? 26.656 7.463 -50.994 1.00 90.56 97 ARG A C 1
ATOM 729 O O . ARG A 1 97 ? 26.229 7.926 -49.938 1.00 90.56 97 ARG A O 1
ATOM 736 N N . ALA A 1 98 ? 26.716 6.152 -51.226 1.00 88.00 98 ALA A N 1
ATOM 737 C CA . ALA A 1 98 ? 26.324 5.162 -50.226 1.00 88.00 98 ALA A CA 1
ATOM 738 C C . ALA A 1 98 ? 27.238 5.203 -48.991 1.00 88.00 98 ALA A C 1
ATOM 740 O O . ALA A 1 98 ? 26.760 5.036 -47.869 1.00 88.00 98 ALA A O 1
ATOM 741 N N . PHE A 1 99 ? 28.535 5.451 -49.189 1.00 85.94 99 PHE A N 1
ATOM 742 C CA . PHE A 1 99 ? 29.506 5.605 -48.112 1.00 85.94 99 PHE A CA 1
ATOM 743 C C . PHE A 1 99 ? 29.237 6.860 -47.274 1.00 85.94 99 PHE A C 1
ATOM 745 O O . PHE A 1 99 ? 29.149 6.746 -46.053 1.00 85.94 99 PHE A O 1
ATOM 752 N N . ILE A 1 100 ? 29.038 8.022 -47.910 1.00 89.00 100 ILE A N 1
ATOM 753 C CA . ILE A 1 100 ? 28.724 9.289 -47.225 1.00 89.00 100 ILE A CA 1
ATOM 754 C C . ILE A 1 100 ? 27.442 9.144 -46.398 1.00 89.00 100 ILE A C 1
ATOM 756 O O . ILE A 1 100 ? 27.458 9.389 -45.196 1.00 89.00 100 ILE A O 1
ATOM 760 N N . SER A 1 101 ? 26.365 8.632 -46.998 1.00 89.25 101 SER A N 1
ATOM 761 C CA . SER A 1 101 ? 25.094 8.427 -46.290 1.00 89.25 101 SER A CA 1
ATOM 762 C C . SER A 1 101 ? 25.220 7.446 -45.114 1.00 89.25 101 SER A C 1
ATOM 764 O O . SER A 1 101 ? 24.631 7.652 -44.049 1.00 89.25 101 SER A O 1
ATOM 766 N N . ALA A 1 102 ? 26.015 6.378 -45.264 1.00 85.50 102 ALA A N 1
ATOM 767 C CA . ALA A 1 102 ? 26.277 5.441 -44.174 1.00 85.50 102 ALA A CA 1
ATOM 768 C C . ALA A 1 102 ? 27.091 6.073 -43.034 1.00 85.50 102 ALA A C 1
ATOM 770 O O . ALA A 1 102 ? 26.903 5.684 -41.879 1.00 85.50 102 ALA A O 1
ATOM 771 N N . LEU A 1 103 ? 27.981 7.018 -43.351 1.00 86.31 103 LEU A N 1
ATOM 772 C CA . LEU A 1 103 ? 28.781 7.759 -42.380 1.00 86.31 103 LEU A CA 1
ATOM 773 C C . LEU A 1 103 ? 27.911 8.743 -41.590 1.00 86.31 103 LEU A C 1
ATOM 775 O O . LEU A 1 103 ? 27.911 8.670 -40.364 1.00 86.31 103 LEU A O 1
ATOM 779 N N . GLU A 1 104 ? 27.081 9.539 -42.268 1.00 89.19 104 GLU A N 1
ATOM 780 C CA . GLU A 1 104 ? 26.098 10.439 -41.637 1.00 89.19 104 GLU A CA 1
ATOM 781 C C . GLU A 1 104 ? 25.159 9.667 -40.696 1.00 89.19 104 GLU A C 1
ATOM 783 O O . GLU A 1 104 ? 25.037 9.988 -39.515 1.00 89.19 104 GLU A O 1
ATOM 788 N N . THR A 1 105 ? 24.589 8.553 -41.171 1.00 89.19 105 THR A N 1
ATOM 789 C CA . THR A 1 105 ? 23.715 7.692 -40.352 1.00 89.19 105 THR A CA 1
ATOM 790 C C . THR A 1 105 ? 24.446 7.136 -39.122 1.00 89.19 105 THR A C 1
ATOM 792 O O . THR A 1 105 ? 23.855 6.961 -38.055 1.00 89.19 105 THR A O 1
ATOM 795 N N . ALA A 1 106 ? 25.734 6.800 -39.254 1.00 87.62 106 ALA A N 1
ATOM 796 C CA . ALA A 1 106 ? 26.528 6.290 -38.140 1.00 87.62 106 ALA A CA 1
ATOM 797 C C . ALA A 1 106 ? 26.821 7.378 -37.098 1.00 87.62 106 ALA A C 1
ATOM 799 O O . ALA A 1 106 ? 26.794 7.085 -35.901 1.00 87.62 106 ALA A O 1
ATOM 800 N N . GLU A 1 107 ? 27.089 8.606 -37.541 1.00 88.56 107 GLU A N 1
ATOM 801 C CA . GLU A 1 107 ? 27.305 9.761 -36.669 1.00 88.56 107 GLU A CA 1
ATOM 802 C C . GLU A 1 107 ? 26.032 10.133 -35.910 1.00 88.56 107 GLU A C 1
ATOM 804 O O . GLU A 1 107 ? 26.071 10.252 -34.683 1.00 88.56 107 GLU A O 1
ATOM 809 N N . GLU A 1 108 ? 24.892 10.211 -36.597 1.00 91.50 108 GLU A N 1
ATOM 810 C CA . GLU A 1 108 ? 23.587 10.439 -35.972 1.00 91.50 108 GLU A CA 1
ATOM 811 C C . GLU A 1 108 ? 23.268 9.362 -34.933 1.00 91.50 108 GLU A C 1
ATOM 813 O O . GLU A 1 108 ? 22.989 9.678 -33.776 1.00 91.50 108 GLU A O 1
ATOM 818 N N . ALA A 1 109 ? 23.406 8.081 -35.295 1.00 91.50 109 ALA A N 1
ATOM 819 C CA . ALA A 1 109 ? 23.175 6.976 -34.368 1.00 91.50 109 ALA A CA 1
ATOM 820 C C . ALA A 1 109 ? 24.112 7.038 -33.149 1.00 91.50 109 ALA A C 1
ATOM 822 O O . ALA A 1 109 ? 23.692 6.731 -32.031 1.00 91.50 109 ALA A O 1
ATOM 823 N N . ALA A 1 110 ? 25.369 7.456 -33.332 1.00 91.12 110 ALA A N 1
ATOM 824 C CA . ALA A 1 110 ? 26.319 7.638 -32.239 1.00 91.12 110 ALA A CA 1
ATOM 825 C C . ALA A 1 110 ? 25.936 8.807 -31.318 1.00 91.12 110 ALA A C 1
ATOM 827 O O . ALA A 1 110 ? 26.061 8.681 -30.097 1.00 91.12 110 ALA A O 1
ATOM 828 N N . MET A 1 111 ? 25.451 9.922 -31.868 1.00 93.38 111 MET A N 1
ATOM 829 C CA . MET A 1 111 ? 24.936 11.044 -31.078 1.00 93.38 111 MET A CA 1
ATOM 830 C C . MET A 1 111 ? 23.685 10.644 -30.293 1.00 93.38 111 MET A C 1
ATOM 832 O O . MET A 1 111 ? 23.640 10.846 -29.079 1.00 93.38 111 MET A O 1
ATOM 836 N N . SER A 1 112 ? 22.711 10.000 -30.942 1.00 95.00 112 SER A N 1
ATOM 837 C CA . SER A 1 112 ? 21.497 9.515 -30.279 1.00 95.00 112 SER A CA 1
ATOM 838 C C . SER A 1 112 ? 21.802 8.470 -29.206 1.00 95.00 112 SER A C 1
ATOM 840 O O . SER A 1 112 ? 21.208 8.504 -28.131 1.00 95.00 112 SER A O 1
ATOM 842 N N . SER A 1 113 ? 22.774 7.582 -29.445 1.00 94.94 113 SER A N 1
ATOM 843 C CA . SER A 1 113 ? 23.247 6.616 -28.446 1.00 94.94 113 SER A CA 1
ATOM 844 C C . SER A 1 113 ? 23.795 7.307 -27.199 1.00 94.94 113 SER A C 1
ATOM 846 O O . SER A 1 113 ? 23.425 6.920 -26.091 1.00 94.94 113 SER A O 1
ATOM 848 N N . LYS A 1 114 ? 24.625 8.346 -27.366 1.00 95.69 114 LYS A N 1
ATOM 849 C CA . LYS A 1 114 ? 25.179 9.126 -26.249 1.00 95.69 114 LYS A CA 1
ATOM 850 C C . LYS A 1 114 ? 24.096 9.867 -25.469 1.00 95.69 114 LYS A C 1
ATOM 852 O O . LYS A 1 114 ? 24.109 9.826 -24.241 1.00 95.69 114 LYS A O 1
ATOM 857 N N . GLU A 1 115 ? 23.162 10.522 -26.156 1.00 96.56 115 GLU A N 1
ATOM 858 C CA . GLU A 1 115 ? 22.079 11.253 -25.485 1.00 96.56 115 GLU A CA 1
ATOM 859 C C . GLU A 1 115 ? 21.132 10.301 -24.742 1.00 96.56 115 GLU A C 1
ATOM 861 O O . GLU A 1 115 ? 20.698 10.591 -23.624 1.00 96.56 115 GLU A O 1
ATOM 866 N N . TRP A 1 116 ? 20.876 9.120 -25.311 1.00 97.38 116 TRP A N 1
ATOM 867 C CA . TRP A 1 116 ? 20.117 8.071 -24.640 1.00 97.38 116 TRP A CA 1
ATOM 868 C C . TRP A 1 116 ? 20.815 7.593 -23.360 1.00 97.38 116 TRP A C 1
ATOM 870 O O . TRP A 1 116 ? 20.164 7.527 -22.318 1.00 97.38 116 TRP A O 1
ATOM 880 N N . GLU A 1 117 ? 22.132 7.334 -23.388 1.00 96.25 117 GLU A N 1
ATOM 881 C CA . GLU A 1 117 ? 22.882 6.950 -22.177 1.00 96.25 117 GLU A CA 1
ATOM 882 C C . GLU A 1 117 ? 22.881 8.051 -21.124 1.00 96.25 117 GLU A C 1
ATOM 884 O O . GLU A 1 117 ? 22.712 7.778 -19.936 1.00 96.25 117 GLU A O 1
ATOM 889 N N . LYS A 1 118 ? 23.037 9.308 -21.544 1.00 96.88 118 LYS A N 1
ATOM 890 C CA . LYS A 1 118 ? 22.973 10.462 -20.647 1.00 96.88 118 LYS A CA 1
ATOM 891 C C . LYS A 1 118 ? 21.606 10.544 -19.966 1.00 96.88 118 LYS A C 1
ATOM 893 O O . LYS A 1 118 ? 21.533 10.658 -18.744 1.00 96.88 118 LYS A O 1
ATOM 898 N N . THR A 1 119 ? 20.530 10.405 -20.739 1.00 96.81 119 THR A N 1
ATOM 899 C CA . THR A 1 119 ? 19.153 10.405 -20.227 1.00 96.81 119 THR A CA 1
ATOM 900 C C . THR A 1 119 ? 18.894 9.210 -19.311 1.00 96.81 119 THR A C 1
ATOM 902 O O . THR A 1 119 ? 18.293 9.360 -18.250 1.00 96.81 119 THR A O 1
ATOM 905 N N . ARG A 1 120 ? 19.356 8.008 -19.675 1.00 96.81 120 ARG A N 1
ATOM 906 C CA . ARG A 1 120 ? 19.244 6.811 -18.831 1.00 96.81 120 ARG A CA 1
ATOM 907 C C . ARG A 1 120 ? 20.013 6.970 -17.523 1.00 96.81 120 ARG A C 1
ATOM 909 O O . ARG A 1 120 ? 19.466 6.664 -16.471 1.00 96.81 120 ARG A O 1
ATOM 916 N N . THR A 1 121 ? 21.229 7.500 -17.569 1.00 97.00 121 THR A N 1
ATOM 917 C CA . THR A 1 121 ? 22.041 7.757 -16.372 1.00 97.00 121 THR A CA 1
ATOM 918 C C . THR A 1 121 ? 21.353 8.765 -15.453 1.00 97.00 121 THR A C 1
ATOM 920 O O . THR A 1 121 ? 21.263 8.528 -14.253 1.00 97.00 121 THR A O 1
ATOM 923 N N . ALA A 1 122 ? 20.787 9.843 -16.006 1.00 97.25 122 ALA A N 1
ATOM 924 C CA . ALA A 1 122 ? 20.006 10.809 -15.234 1.00 97.25 122 ALA A CA 1
ATOM 925 C C . ALA A 1 122 ? 18.763 10.170 -14.585 1.00 97.25 122 ALA A C 1
ATOM 927 O O . ALA A 1 122 ? 18.515 10.386 -13.401 1.00 97.25 122 ALA A O 1
ATOM 928 N N . ARG A 1 123 ? 18.024 9.323 -15.323 1.00 97.56 123 ARG A N 1
ATOM 929 C CA . ARG A 1 123 ? 16.894 8.546 -14.776 1.00 97.56 123 ARG A CA 1
ATOM 930 C C . ARG A 1 123 ? 17.335 7.620 -13.640 1.00 97.56 123 ARG A C 1
ATOM 932 O O . ARG A 1 123 ? 16.667 7.574 -12.615 1.00 97.56 123 ARG A O 1
ATOM 939 N N . ILE A 1 124 ? 18.459 6.915 -13.792 1.00 97.88 124 ILE A N 1
ATOM 940 C CA . ILE A 1 124 ? 19.020 6.042 -12.747 1.00 97.88 124 ILE A CA 1
ATOM 941 C C . ILE A 1 124 ? 19.360 6.847 -11.489 1.00 97.88 124 ILE A C 1
ATOM 943 O O . ILE A 1 124 ? 19.037 6.406 -10.392 1.00 97.88 124 ILE A O 1
ATOM 947 N N . VAL A 1 125 ? 19.990 8.017 -11.631 1.00 98.06 125 VAL A N 1
ATOM 948 C CA . VAL A 1 125 ? 20.329 8.888 -10.493 1.00 98.06 125 VAL A CA 1
ATOM 949 C C . VAL A 1 125 ? 19.072 9.341 -9.752 1.00 98.06 125 VAL A C 1
ATOM 951 O O . VAL A 1 125 ? 19.024 9.237 -8.529 1.00 98.06 125 VAL A O 1
ATOM 954 N N . GLU A 1 126 ? 18.041 9.783 -10.474 1.00 97.69 126 GLU A N 1
ATOM 955 C CA . GLU A 1 126 ? 16.784 10.196 -9.846 1.00 97.69 126 GLU A CA 1
ATOM 956 C C . GLU A 1 126 ? 16.097 9.024 -9.134 1.00 97.69 126 GLU A C 1
ATOM 958 O O . GLU A 1 126 ? 15.699 9.157 -7.982 1.00 97.69 126 GLU A O 1
ATOM 963 N N . ILE A 1 127 ? 16.022 7.846 -9.761 1.00 97.56 127 ILE A N 1
ATOM 964 C CA . ILE A 1 127 ? 15.421 6.669 -9.118 1.00 97.56 127 ILE A CA 1
ATOM 965 C C . ILE A 1 127 ? 16.228 6.247 -7.882 1.00 97.56 127 ILE A C 1
ATOM 967 O O . ILE A 1 127 ? 15.631 5.910 -6.866 1.00 97.56 127 ILE A O 1
ATOM 971 N N . LYS A 1 128 ? 17.567 6.305 -7.916 1.00 98.06 128 LYS A N 1
ATOM 972 C CA . LYS A 1 128 ? 18.404 6.020 -6.736 1.00 98.06 128 LYS A CA 1
ATOM 973 C C . LYS A 1 128 ? 18.094 6.956 -5.572 1.00 98.06 128 LYS A C 1
ATOM 975 O O . LYS A 1 128 ? 18.001 6.489 -4.445 1.00 98.06 128 LYS A O 1
ATOM 980 N N . LYS A 1 129 ? 17.861 8.240 -5.847 1.00 97.94 129 LYS A N 1
ATOM 981 C CA . LYS A 1 129 ? 17.414 9.198 -4.831 1.00 97.94 129 LYS A CA 1
ATOM 982 C C . LYS A 1 129 ? 16.048 8.816 -4.252 1.00 97.94 129 LYS A C 1
ATOM 984 O O . LYS A 1 129 ? 15.852 8.909 -3.047 1.00 97.94 129 LYS A O 1
ATOM 989 N N . GLN A 1 130 ? 15.107 8.365 -5.084 1.00 97.44 130 GLN A N 1
ATOM 990 C CA . GLN A 1 130 ? 13.800 7.895 -4.605 1.00 97.44 130 GLN A CA 1
ATOM 991 C C . GLN A 1 130 ? 13.914 6.614 -3.763 1.00 97.44 130 GLN A C 1
ATOM 993 O O . GLN A 1 130 ? 13.225 6.491 -2.753 1.00 97.44 130 GLN A O 1
ATOM 998 N N . VAL A 1 131 ? 14.808 5.688 -4.135 1.00 98.12 131 VAL A N 1
ATOM 999 C CA . VAL A 1 131 ? 15.134 4.501 -3.327 1.00 98.12 131 VAL A CA 1
ATOM 1000 C C . VAL A 1 131 ? 15.681 4.921 -1.967 1.00 98.12 131 VAL A C 1
ATOM 1002 O O . VAL A 1 131 ? 15.147 4.481 -0.960 1.00 98.12 131 VAL A O 1
ATOM 1005 N N . GLU A 1 132 ? 16.668 5.817 -1.924 1.00 97.88 132 GLU A N 1
ATOM 1006 C CA . GLU A 1 132 ? 17.255 6.313 -0.672 1.00 97.88 132 GLU A CA 1
ATOM 1007 C C . GLU A 1 132 ? 16.202 6.971 0.234 1.00 97.88 132 GLU A C 1
ATOM 1009 O O . GLU A 1 132 ? 16.125 6.665 1.420 1.00 97.88 132 GLU A O 1
ATOM 1014 N N . LEU A 1 133 ? 15.322 7.813 -0.320 1.00 97.62 133 LEU A N 1
ATOM 1015 C CA . LEU A 1 133 ? 14.218 8.410 0.440 1.00 97.62 133 LEU A CA 1
ATOM 1016 C C . LEU A 1 133 ? 13.251 7.351 0.996 1.00 97.62 133 LEU A C 1
ATOM 1018 O O . LEU A 1 133 ? 12.791 7.478 2.131 1.00 97.62 133 LEU A O 1
ATOM 1022 N N . ALA A 1 134 ? 12.948 6.306 0.222 1.00 97.44 134 ALA A N 1
ATOM 1023 C CA . ALA A 1 134 ? 12.103 5.205 0.675 1.00 97.44 134 ALA A CA 1
ATOM 1024 C C . ALA A 1 134 ? 12.793 4.333 1.743 1.00 97.44 134 ALA A C 1
ATOM 1026 O O . ALA A 1 134 ? 12.129 3.878 2.674 1.00 97.44 134 ALA A O 1
ATOM 1027 N N . GLU A 1 135 ? 14.110 4.124 1.644 1.00 98.00 135 GLU A N 1
ATOM 1028 C CA . GLU A 1 135 ? 14.917 3.436 2.662 1.00 98.00 135 GLU A CA 1
ATOM 1029 C C . GLU A 1 135 ? 14.951 4.222 3.973 1.00 98.00 135 GLU A C 1
ATOM 1031 O O . GLU A 1 135 ? 14.747 3.636 5.038 1.00 98.00 135 GLU A O 1
ATOM 1036 N N . ILE A 1 136 ? 15.147 5.543 3.904 1.00 97.69 136 ILE A N 1
ATOM 1037 C CA . ILE A 1 136 ? 15.100 6.428 5.074 1.00 97.69 136 ILE A CA 1
ATOM 1038 C C . ILE A 1 136 ? 13.725 6.336 5.738 1.00 97.69 136 ILE A C 1
ATOM 1040 O O . ILE A 1 136 ? 13.657 6.062 6.932 1.00 97.69 136 ILE A O 1
ATOM 1044 N N . ALA A 1 137 ? 12.637 6.473 4.974 1.00 96.44 137 ALA A N 1
ATOM 1045 C CA . ALA A 1 137 ? 11.280 6.389 5.515 1.00 96.44 137 ALA A CA 1
ATOM 1046 C C . ALA A 1 137 ? 10.995 5.031 6.184 1.00 96.44 137 ALA A C 1
ATOM 1048 O O . ALA A 1 137 ? 10.426 4.979 7.274 1.00 96.44 137 ALA A O 1
ATOM 1049 N N . LEU A 1 138 ? 11.417 3.919 5.567 1.00 97.69 138 LEU A N 1
ATOM 1050 C CA . LEU A 1 138 ? 11.298 2.593 6.178 1.00 97.69 138 LEU A CA 1
ATOM 1051 C C . LEU A 1 138 ? 12.097 2.507 7.485 1.00 97.69 138 LEU A C 1
ATOM 1053 O O . LEU A 1 138 ? 11.580 2.011 8.484 1.00 97.69 138 LEU A O 1
ATOM 1057 N N . THR A 1 139 ? 13.329 3.014 7.486 1.00 96.31 139 THR A N 1
ATOM 1058 C CA . THR A 1 139 ? 14.202 3.012 8.666 1.00 96.31 139 THR A CA 1
ATOM 1059 C C . THR A 1 139 ? 13.603 3.846 9.799 1.00 96.31 139 THR A C 1
ATOM 1061 O O . THR A 1 139 ? 13.589 3.398 10.941 1.00 96.31 139 THR A O 1
ATOM 1064 N N . GLU A 1 140 ? 13.041 5.021 9.503 1.00 95.12 140 GLU A N 1
ATOM 1065 C CA . GLU A 1 140 ? 12.346 5.864 10.485 1.00 95.12 140 GLU A CA 1
ATOM 1066 C C . GLU A 1 140 ? 11.168 5.125 11.134 1.00 95.12 140 GLU A C 1
ATOM 1068 O O . GLU A 1 140 ? 11.031 5.137 12.360 1.00 95.12 140 GLU A O 1
ATOM 1073 N N . HIS A 1 141 ? 10.346 4.433 10.337 1.00 94.44 141 HIS A N 1
ATOM 1074 C CA . HIS A 1 141 ? 9.246 3.621 10.860 1.00 94.44 141 HIS A CA 1
ATOM 1075 C C . HIS A 1 141 ? 9.741 2.442 11.706 1.00 94.44 141 HIS A C 1
ATOM 1077 O O . HIS A 1 141 ? 9.213 2.216 12.794 1.00 94.44 141 HIS A O 1
ATOM 1083 N N . GLN A 1 142 ? 10.779 1.733 11.256 1.00 94.12 142 GLN A N 1
ATOM 1084 C CA . GLN A 1 142 ? 11.384 0.626 12.002 1.00 94.12 142 GLN A CA 1
ATOM 1085 C C . GLN A 1 142 ? 11.952 1.087 13.346 1.00 94.12 142 GLN A C 1
ATOM 1087 O O . GLN A 1 142 ? 11.672 0.471 14.369 1.00 94.12 142 GLN A O 1
ATOM 1092 N N . MET A 1 143 ? 12.686 2.203 13.370 1.00 93.12 143 MET A N 1
ATOM 1093 C CA . MET A 1 143 ? 13.230 2.778 14.603 1.00 93.12 143 MET A CA 1
ATOM 1094 C C . MET A 1 143 ? 12.122 3.245 15.554 1.00 93.12 143 MET A C 1
ATOM 1096 O O . MET A 1 143 ? 12.203 3.012 16.760 1.00 93.12 143 MET A O 1
ATOM 1100 N N . ALA A 1 144 ? 11.060 3.871 15.035 1.00 90.50 144 ALA A N 1
ATOM 1101 C CA . ALA A 1 144 ? 9.903 4.256 15.845 1.00 90.50 144 ALA A CA 1
ATOM 1102 C C . ALA A 1 144 ? 9.177 3.034 16.444 1.00 90.50 144 ALA A C 1
ATOM 1104 O O . ALA A 1 144 ? 8.651 3.096 17.561 1.00 90.50 144 ALA A O 1
ATOM 1105 N N . ASN A 1 145 ? 9.175 1.911 15.724 1.00 90.56 145 ASN A N 1
ATOM 1106 C CA . ASN A 1 145 ? 8.509 0.679 16.132 1.00 90.56 145 ASN A CA 1
ATOM 1107 C C . ASN A 1 145 ? 9.393 -0.266 16.966 1.00 90.56 145 ASN A C 1
ATOM 1109 O O . ASN A 1 145 ? 8.844 -1.128 17.647 1.00 90.56 145 ASN A O 1
ATOM 1113 N N . GLU A 1 146 ? 10.719 -0.100 16.984 1.00 88.75 146 GLU A N 1
ATOM 1114 C CA . GLU A 1 146 ? 11.673 -1.019 17.633 1.00 88.75 146 GLU A CA 1
ATOM 1115 C C . GLU A 1 146 ? 11.381 -1.233 19.126 1.00 88.75 146 GLU A C 1
ATOM 1117 O O . GLU A 1 146 ? 11.413 -2.354 19.630 1.00 88.75 146 GLU A O 1
ATOM 1122 N N . SER A 1 147 ? 11.049 -0.152 19.834 1.00 85.81 147 SER A N 1
ATOM 1123 C CA . SER A 1 147 ? 10.713 -0.186 21.266 1.00 85.81 147 SER A CA 1
ATOM 1124 C C . SER A 1 147 ? 9.210 -0.313 21.536 1.00 85.81 147 SER A C 1
ATOM 1126 O O . SER A 1 147 ? 8.784 -0.302 22.695 1.00 85.81 147 SER A O 1
ATOM 1128 N N . SER A 1 148 ? 8.385 -0.396 20.490 1.00 87.31 148 SER A N 1
ATOM 1129 C CA . SER A 1 148 ? 6.940 -0.511 20.656 1.00 87.31 148 SER A CA 1
ATOM 1130 C C . SER A 1 148 ? 6.573 -1.921 21.131 1.00 87.31 148 SER A C 1
ATOM 1132 O O . SER A 1 148 ? 7.058 -2.910 20.581 1.00 87.31 148 SER A O 1
ATOM 1134 N N . PRO A 1 149 ? 5.703 -2.059 22.148 1.00 88.56 149 PRO A N 1
ATOM 1135 C CA . PRO A 1 149 ? 5.246 -3.371 22.580 1.00 88.56 149 PRO A CA 1
ATOM 1136 C C . PRO A 1 149 ? 4.470 -4.072 21.461 1.00 88.56 149 PRO A C 1
ATOM 1138 O O . PRO A 1 149 ? 3.890 -3.442 20.577 1.00 88.56 149 PRO A O 1
ATOM 1141 N N . THR A 1 150 ? 4.428 -5.399 21.513 1.00 90.31 150 THR A N 1
ATOM 1142 C CA . THR A 1 150 ? 3.653 -6.176 20.548 1.00 90.31 150 THR A CA 1
ATOM 1143 C C . THR A 1 150 ? 2.154 -6.053 20.831 1.00 90.31 150 THR A C 1
ATOM 1145 O O . THR A 1 150 ? 1.734 -5.839 21.973 1.00 90.31 150 THR A O 1
ATOM 1148 N N . VAL A 1 151 ? 1.333 -6.198 19.786 1.00 90.25 151 VAL A N 1
ATOM 1149 C CA . VAL A 1 151 ? -0.136 -6.194 19.912 1.00 90.25 151 VAL A CA 1
ATOM 1150 C C . VAL A 1 151 ? -0.572 -7.315 20.854 1.00 90.25 151 VAL A C 1
ATOM 1152 O O . VAL A 1 151 ? -1.395 -7.098 21.737 1.00 90.25 151 VAL A O 1
ATOM 1155 N N . GLU A 1 152 ? 0.075 -8.472 20.740 1.00 90.00 152 GLU A N 1
ATOM 1156 C CA . GLU A 1 152 ? -0.138 -9.648 21.576 1.00 90.00 152 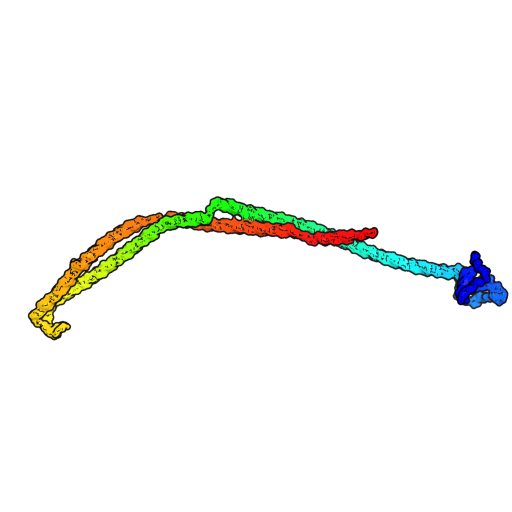GLU A CA 1
ATOM 1157 C C . GLU A 1 152 ? 0.146 -9.349 23.056 1.00 90.00 152 GLU A C 1
ATOM 1159 O O . GLU A 1 152 ? -0.663 -9.684 23.918 1.00 90.00 152 GLU A O 1
ATOM 1164 N N . SER A 1 153 ? 1.240 -8.639 23.361 1.00 92.19 153 SER A N 1
ATOM 1165 C CA . SER A 1 153 ? 1.575 -8.246 24.737 1.00 92.19 153 SER A CA 1
ATOM 1166 C C . SER A 1 153 ? 0.541 -7.286 25.335 1.00 92.19 153 SER A C 1
ATOM 1168 O O . SER A 1 153 ? 0.237 -7.349 26.529 1.00 92.19 153 SER A O 1
ATOM 1170 N N . ILE A 1 154 ? -0.028 -6.387 24.526 1.00 92.75 154 ILE A N 1
ATOM 1171 C CA . ILE A 1 154 ? -1.104 -5.498 24.980 1.00 92.75 154 ILE A CA 1
ATOM 1172 C C . ILE A 1 154 ? -2.399 -6.282 25.204 1.00 92.75 154 ILE A C 1
ATOM 1174 O O . ILE A 1 154 ? -3.072 -6.068 26.214 1.00 92.75 154 ILE A O 1
ATOM 1178 N N . ASP A 1 155 ? -2.734 -7.207 24.308 1.00 92.19 155 ASP A N 1
ATOM 1179 C CA . ASP A 1 155 ? -3.924 -8.047 24.434 1.00 92.19 155 ASP A CA 1
ATOM 1180 C C . ASP A 1 155 ? -3.856 -8.934 25.690 1.00 92.19 155 ASP A C 1
ATOM 1182 O O . ASP A 1 155 ? -4.857 -9.084 26.398 1.00 92.19 155 ASP A O 1
ATOM 1186 N N . GLU A 1 156 ? -2.671 -9.440 26.045 1.00 93.50 156 GLU A N 1
ATOM 1187 C CA . GLU A 1 156 ? -2.430 -10.138 27.313 1.00 93.50 156 GLU A CA 1
ATOM 1188 C C . GLU A 1 156 ? -2.674 -9.240 28.534 1.00 93.50 156 GLU A C 1
ATOM 1190 O O . GLU A 1 156 ? -3.365 -9.657 29.468 1.00 93.50 156 GLU A O 1
ATOM 1195 N N . LYS A 1 157 ? -2.190 -7.989 28.519 1.00 92.69 157 LYS A N 1
ATOM 1196 C CA . LYS A 1 157 ? -2.443 -7.013 29.599 1.00 92.69 157 LYS A CA 1
ATOM 1197 C C . LYS A 1 157 ? -3.931 -6.698 29.744 1.00 92.69 157 LYS A C 1
ATOM 1199 O O . LYS A 1 157 ? -4.453 -6.696 30.857 1.00 92.69 157 LYS A O 1
ATOM 1204 N N . ILE A 1 158 ? -4.638 -6.488 28.631 1.00 92.38 158 ILE A N 1
ATOM 1205 C CA . ILE A 1 158 ? -6.093 -6.270 28.633 1.00 92.38 158 ILE A CA 1
ATOM 1206 C C . ILE A 1 158 ? -6.812 -7.492 29.212 1.00 92.38 158 ILE A C 1
ATOM 1208 O O . ILE A 1 158 ? -7.739 -7.347 30.011 1.00 92.38 158 ILE A O 1
ATOM 1212 N N . LYS A 1 159 ? -6.399 -8.704 28.825 1.00 92.44 159 LYS A N 1
ATOM 1213 C CA . LYS A 1 159 ? -6.992 -9.949 29.321 1.00 92.44 159 LYS A CA 1
ATOM 1214 C C . LYS A 1 159 ? -6.778 -10.125 30.825 1.00 92.44 159 LYS A C 1
ATOM 1216 O O . LYS A 1 159 ? -7.723 -10.517 31.506 1.00 92.44 159 LYS A O 1
ATOM 1221 N N . ALA A 1 160 ? -5.589 -9.805 31.338 1.00 89.62 160 ALA A N 1
ATOM 1222 C CA . ALA A 1 160 ? -5.289 -9.855 32.767 1.00 89.62 160 ALA A CA 1
ATOM 1223 C C . ALA A 1 160 ? -6.197 -8.907 33.569 1.00 89.62 160 ALA A C 1
ATOM 1225 O O . ALA A 1 160 ? -6.870 -9.347 34.497 1.00 89.62 160 ALA A O 1
ATOM 1226 N N . ILE A 1 161 ? -6.328 -7.648 33.138 1.00 87.94 161 ILE A N 1
ATOM 1227 C CA . ILE A 1 161 ? -7.189 -6.665 33.818 1.00 87.94 161 ILE A CA 1
ATOM 1228 C C . ILE A 1 161 ? -8.667 -7.082 33.752 1.00 87.94 161 ILE A C 1
ATOM 1230 O O . ILE A 1 161 ? -9.406 -6.980 34.729 1.00 87.94 161 ILE A O 1
ATOM 1234 N N . ARG A 1 162 ? -9.129 -7.627 32.619 1.00 88.38 162 ARG A N 1
ATOM 1235 C CA . ARG A 1 162 ? -10.499 -8.163 32.512 1.00 88.38 162 ARG A CA 1
ATOM 1236 C C . ARG A 1 162 ? -10.754 -9.327 33.468 1.00 88.38 162 ARG A C 1
ATOM 1238 O O . ARG A 1 162 ? -11.871 -9.452 33.967 1.00 88.38 162 ARG A O 1
ATOM 1245 N N . ALA A 1 163 ? -9.750 -10.168 33.719 1.00 86.06 163 ALA A N 1
ATOM 1246 C CA . ALA A 1 163 ? -9.866 -11.241 34.698 1.00 86.06 163 ALA A CA 1
ATOM 1247 C C . ALA A 1 163 ? -10.048 -10.680 36.119 1.00 86.06 163 ALA 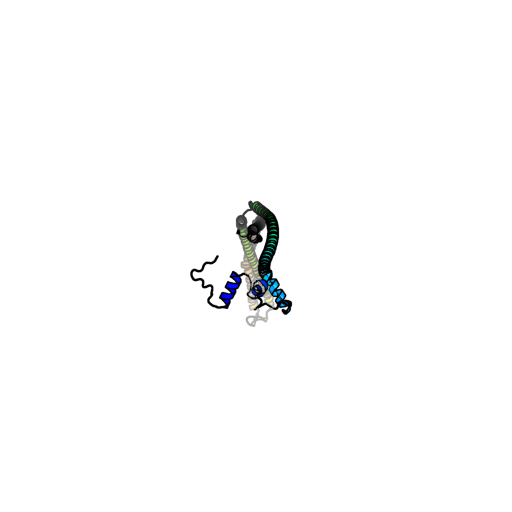A C 1
ATOM 1249 O O . ALA A 1 163 ? -10.889 -11.186 36.855 1.00 86.06 163 ALA A O 1
ATOM 1250 N N . GLU A 1 164 ? -9.366 -9.589 36.474 1.00 80.62 164 GLU A N 1
ATOM 1251 C CA . GLU A 1 164 ? -9.552 -8.905 37.766 1.00 80.62 164 GLU A CA 1
ATOM 1252 C C . GLU A 1 164 ? -10.969 -8.312 37.913 1.00 80.62 164 GLU A C 1
ATOM 1254 O O . GLU A 1 164 ? -11.613 -8.466 38.957 1.00 80.62 164 GLU A O 1
ATOM 1259 N N . ILE A 1 165 ? -11.513 -7.728 36.837 1.00 84.00 165 ILE A N 1
ATOM 1260 C CA . ILE A 1 165 ? -12.872 -7.150 36.805 1.00 84.00 165 ILE A CA 1
ATOM 1261 C C . ILE A 1 165 ? -13.973 -8.220 36.930 1.00 84.00 165 ILE A C 1
ATOM 1263 O O . ILE A 1 165 ? -15.068 -7.916 37.406 1.00 84.00 165 ILE A O 1
ATOM 1267 N N . SER A 1 166 ? -13.712 -9.478 36.555 1.00 77.19 166 SER A N 1
ATOM 1268 C CA . SER A 1 166 ? -14.725 -10.552 36.580 1.00 77.19 166 SER A CA 1
ATOM 1269 C C . SER A 1 166 ? -15.349 -10.793 37.970 1.00 77.19 166 SER A C 1
ATOM 1271 O O . SER A 1 166 ? -16.522 -11.157 38.085 1.00 77.19 166 SER A O 1
ATOM 1273 N N . SER A 1 167 ? -14.616 -10.470 39.037 1.00 75.69 167 SER A N 1
ATOM 1274 C CA . SER A 1 167 ? -15.117 -10.499 40.415 1.00 75.69 167 SER A CA 1
ATOM 1275 C C . SER A 1 167 ? -16.275 -9.514 40.666 1.00 75.69 167 SER A C 1
ATOM 1277 O O . SER A 1 167 ? -17.183 -9.794 41.452 1.00 75.69 167 SER A O 1
ATOM 1279 N N . VAL A 1 168 ? -16.307 -8.381 39.955 1.00 81.62 168 VAL A N 1
ATOM 1280 C CA . VAL A 1 168 ? -17.378 -7.377 40.062 1.00 81.62 168 VAL A CA 1
ATOM 1281 C C . VAL A 1 168 ? -18.635 -7.819 39.335 1.00 81.62 168 VAL A C 1
ATOM 1283 O O . VAL A 1 168 ? -19.732 -7.581 39.832 1.00 81.62 168 VAL A O 1
ATOM 1286 N N . THR A 1 169 ? -18.510 -8.534 38.215 1.00 80.38 169 THR A N 1
ATOM 1287 C CA . THR A 1 169 ? -19.682 -9.122 37.551 1.00 80.38 169 THR A CA 1
ATOM 1288 C C . THR A 1 169 ? -20.412 -10.127 38.440 1.00 80.38 169 THR A C 1
ATOM 1290 O O . THR A 1 169 ? -21.643 -10.157 38.440 1.00 80.38 169 THR A O 1
ATOM 1293 N N . GLU A 1 170 ? -19.687 -10.904 39.249 1.00 83.38 170 GLU A N 1
ATOM 1294 C CA . GLU A 1 170 ? -20.294 -11.803 40.238 1.00 83.38 170 GLU A CA 1
ATOM 1295 C C . GLU A 1 170 ? -20.955 -11.041 41.396 1.00 83.38 170 GLU A C 1
ATOM 1297 O O . GLU A 1 170 ? -22.026 -11.426 41.871 1.00 83.38 170 GLU A O 1
ATOM 1302 N N . HIS A 1 171 ? -20.341 -9.944 41.849 1.00 85.44 171 HIS A N 1
ATOM 1303 C CA . HIS A 1 171 ? -20.915 -9.068 42.874 1.00 85.44 171 HIS A CA 1
ATOM 1304 C C . HIS A 1 171 ? -22.216 -8.407 42.392 1.00 85.44 171 HIS A C 1
ATOM 1306 O O . HIS A 1 171 ? -23.247 -8.525 43.058 1.00 85.44 171 HIS A O 1
ATOM 1312 N N . ASP A 1 172 ? -22.209 -7.826 41.189 1.00 85.62 172 ASP A N 1
ATOM 1313 C CA . ASP A 1 172 ? -23.383 -7.211 40.561 1.00 85.62 172 ASP A CA 1
ATOM 1314 C C . ASP A 1 172 ? -24.508 -8.247 40.336 1.00 85.62 172 ASP A C 1
ATOM 1316 O O . ASP A 1 172 ? -25.692 -7.926 40.480 1.00 85.62 172 ASP A O 1
ATOM 1320 N N . ALA A 1 173 ? -24.172 -9.512 40.050 1.00 88.00 173 ALA A N 1
ATOM 1321 C CA . ALA A 1 173 ? -25.150 -10.599 39.970 1.00 88.00 173 ALA A CA 1
ATOM 1322 C C . ALA A 1 173 ? -25.831 -10.877 41.326 1.00 88.00 173 ALA A C 1
ATOM 1324 O O . ALA A 1 173 ? -27.059 -10.977 41.378 1.00 88.00 173 ALA A O 1
ATOM 1325 N N . LYS A 1 174 ? -25.068 -10.917 42.429 1.00 89.06 174 LYS A N 1
ATOM 1326 C CA . LYS A 1 174 ? -25.612 -11.080 43.794 1.00 89.06 174 LYS A CA 1
ATOM 1327 C C . LYS A 1 174 ? -26.512 -9.912 44.202 1.00 89.06 174 LYS A C 1
ATOM 1329 O O . LYS A 1 174 ? -27.552 -10.125 44.825 1.00 89.06 174 LYS A O 1
ATOM 1334 N N . VAL A 1 175 ? -26.146 -8.682 43.826 1.00 90.56 175 VAL A N 1
ATOM 1335 C CA . VAL A 1 175 ? -26.985 -7.487 44.040 1.00 90.56 175 VAL A CA 1
ATOM 1336 C C . VAL A 1 175 ? -28.337 -7.654 43.341 1.00 90.56 175 VAL A C 1
ATOM 1338 O O . VAL A 1 175 ? -29.375 -7.492 43.985 1.00 90.56 175 VAL A O 1
ATOM 1341 N N . ARG A 1 176 ? -28.345 -8.052 42.061 1.00 91.88 176 ARG A N 1
ATOM 1342 C CA . ARG A 1 176 ? -29.583 -8.277 41.289 1.00 91.88 176 ARG A CA 1
ATOM 1343 C C . ARG A 1 176 ? -30.450 -9.392 41.872 1.00 91.88 176 ARG A C 1
ATOM 1345 O O . ARG A 1 176 ? -31.675 -9.273 41.896 1.00 91.88 176 ARG A O 1
ATOM 1352 N N . GLU A 1 177 ? -29.834 -10.475 42.337 1.00 93.06 177 GLU A N 1
ATOM 1353 C CA . GLU A 1 177 ? -30.554 -11.585 42.963 1.00 93.06 177 GLU A CA 1
ATOM 1354 C C . GLU A 1 177 ? -31.258 -11.139 44.253 1.00 93.06 177 GLU A C 1
ATOM 1356 O O . GLU A 1 177 ? -32.452 -11.398 44.428 1.00 93.06 177 GLU A O 1
ATOM 1361 N N . MET A 1 178 ? -30.561 -10.388 45.114 1.00 92.75 178 MET A N 1
ATOM 1362 C CA . MET A 1 178 ? -31.155 -9.821 46.327 1.00 92.75 178 MET A CA 1
ATOM 1363 C C . MET A 1 178 ? -32.262 -8.804 46.025 1.00 92.75 178 MET A C 1
ATOM 1365 O O . MET A 1 178 ? -33.308 -8.842 46.672 1.00 92.75 178 MET A O 1
ATOM 1369 N N . GLU A 1 179 ? -32.097 -7.937 45.022 1.00 93.00 179 GLU A N 1
ATOM 1370 C CA . GLU A 1 179 ? -33.154 -7.008 44.585 1.00 93.00 179 GLU A CA 1
ATOM 1371 C C . GLU A 1 179 ? -34.412 -7.747 44.112 1.00 93.00 179 GLU A C 1
ATOM 1373 O O . GLU A 1 179 ? -35.531 -7.402 44.505 1.00 93.00 179 GLU A O 1
ATOM 1378 N N . SER A 1 180 ? -34.233 -8.805 43.319 1.00 94.38 180 SER A N 1
ATOM 1379 C CA . SER A 1 180 ? -35.317 -9.681 42.868 1.00 94.38 180 SER A CA 1
ATOM 1380 C C . SER A 1 180 ? -36.027 -10.356 44.047 1.00 94.38 180 SER A C 1
ATOM 1382 O O . SER A 1 180 ? -37.260 -10.354 44.113 1.00 94.38 180 SER A O 1
ATOM 1384 N N . ALA A 1 181 ? -35.276 -10.878 45.023 1.00 92.94 181 ALA A N 1
ATOM 1385 C CA . ALA A 1 181 ? -35.833 -11.499 46.224 1.00 92.94 181 ALA A CA 1
ATOM 1386 C C . ALA A 1 181 ? -36.625 -10.501 47.089 1.00 92.94 181 ALA A C 1
ATOM 1388 O O . ALA A 1 181 ? -37.744 -10.807 47.510 1.00 92.94 181 ALA A O 1
ATOM 1389 N N . ILE A 1 182 ? -36.095 -9.291 47.299 1.00 94.25 182 ILE A N 1
ATOM 1390 C CA . ILE A 1 182 ? -36.775 -8.211 48.031 1.00 94.25 182 ILE A CA 1
ATOM 1391 C C . ILE A 1 182 ? -38.069 -7.810 47.318 1.00 94.25 182 ILE A C 1
ATOM 1393 O O . ILE A 1 182 ? -39.112 -7.696 47.959 1.00 94.25 182 ILE A O 1
ATOM 1397 N N . SER A 1 183 ? -38.032 -7.637 45.994 1.00 94.31 183 SER A N 1
ATOM 1398 C CA . SER A 1 183 ? -39.210 -7.274 45.199 1.00 94.31 183 SER A CA 1
ATOM 1399 C C . SER A 1 183 ? -40.323 -8.328 45.295 1.00 94.31 183 SER A C 1
ATOM 1401 O O . SER A 1 183 ? -41.491 -7.998 45.535 1.00 94.31 183 SER A O 1
ATOM 1403 N N . LYS A 1 184 ? -39.967 -9.619 45.215 1.00 94.56 184 LYS A N 1
ATOM 1404 C CA . LYS A 1 184 ? -40.907 -10.737 45.415 1.00 94.56 184 LYS A CA 1
ATOM 1405 C C . LYS A 1 184 ? -41.499 -10.741 46.826 1.00 94.56 184 LYS A C 1
ATOM 1407 O O . LYS A 1 184 ? -42.712 -10.886 46.981 1.00 94.56 184 LYS A O 1
ATOM 1412 N N . ALA A 1 185 ? -40.670 -10.542 47.850 1.00 93.12 185 ALA A N 1
ATOM 1413 C CA . ALA A 1 185 ? -41.119 -10.504 49.239 1.00 93.12 185 ALA A CA 1
ATOM 1414 C C . ALA A 1 185 ? -42.064 -9.316 49.510 1.00 93.12 185 ALA A C 1
ATOM 1416 O O . ALA A 1 185 ? -43.123 -9.506 50.108 1.00 93.12 185 ALA A O 1
ATOM 1417 N N . LYS A 1 186 ? -41.756 -8.119 48.991 1.00 94.00 186 LYS A N 1
ATOM 1418 C CA . LYS A 1 186 ? -42.647 -6.944 49.054 1.00 94.00 186 LYS A CA 1
ATOM 1419 C C . LYS A 1 186 ? -43.982 -7.188 48.355 1.00 94.00 186 LYS A C 1
ATOM 1421 O O . LYS A 1 186 ? -45.029 -6.851 48.902 1.00 94.00 186 LYS A O 1
ATOM 1426 N N . SER A 1 187 ? -43.955 -7.827 47.187 1.00 94.81 187 SER A N 1
ATOM 1427 C CA . SER A 1 187 ? -45.174 -8.209 46.464 1.00 94.81 187 SER A CA 1
ATOM 1428 C C . SER A 1 187 ? -46.038 -9.169 47.291 1.00 94.81 187 SER A C 1
ATOM 1430 O O . SER A 1 187 ? -47.251 -8.993 47.375 1.00 94.81 187 SER A O 1
ATOM 1432 N N . SER A 1 188 ? -45.422 -10.137 47.981 1.00 93.38 188 SER A N 1
ATOM 1433 C CA . SER A 1 188 ? -46.139 -11.038 48.893 1.00 93.38 188 SER A CA 1
ATOM 1434 C C . SER A 1 188 ? -46.768 -10.304 50.080 1.00 93.38 188 SER A C 1
ATOM 1436 O O . SER A 1 188 ? -47.873 -10.667 50.483 1.00 93.38 188 SER A O 1
ATOM 1438 N N . VAL A 1 189 ? -46.093 -9.297 50.647 1.00 93.06 189 VAL A N 1
ATOM 1439 C CA . VAL A 1 189 ? -46.668 -8.458 51.713 1.00 93.06 189 VAL A CA 1
ATOM 1440 C C . VAL A 1 189 ? -47.884 -7.700 51.191 1.00 93.06 189 VAL A C 1
ATOM 1442 O O . VAL A 1 189 ? -48.929 -7.735 51.831 1.00 93.06 189 VAL A O 1
ATOM 1445 N N . ALA A 1 190 ? -47.785 -7.082 50.012 1.00 93.69 190 ALA A N 1
ATOM 1446 C CA . ALA A 1 190 ? -48.893 -6.342 49.410 1.00 93.69 190 ALA A CA 1
ATOM 1447 C C . ALA A 1 190 ? -50.127 -7.230 49.165 1.00 93.69 190 ALA A C 1
ATOM 1449 O O . ALA A 1 190 ? -51.245 -6.839 49.495 1.00 93.69 190 ALA A O 1
ATOM 1450 N N . ILE A 1 191 ? -49.934 -8.454 48.658 1.00 94.00 191 ILE A N 1
ATOM 1451 C CA . ILE A 1 191 ? -51.024 -9.424 48.458 1.00 94.00 191 ILE A CA 1
ATOM 1452 C C . ILE A 1 191 ? -51.698 -9.775 49.791 1.00 94.00 191 ILE A C 1
ATOM 1454 O O . ILE A 1 191 ? -52.924 -9.741 49.889 1.00 94.00 191 ILE A O 1
ATOM 1458 N N . LYS A 1 192 ? -50.911 -10.085 50.830 1.00 92.75 192 LYS A N 1
ATOM 1459 C CA . LYS A 1 192 ? -51.448 -10.427 52.157 1.00 92.75 192 LYS A CA 1
ATOM 1460 C C . LYS A 1 192 ? -52.136 -9.235 52.826 1.00 92.75 192 LYS A C 1
ATOM 1462 O O . LYS A 1 192 ? -53.151 -9.420 53.489 1.00 92.75 192 LYS A O 1
ATOM 1467 N N . GLN A 1 193 ? -51.636 -8.019 52.619 1.00 92.62 193 GLN A N 1
ATOM 1468 C CA . GLN A 1 193 ? -52.259 -6.801 53.131 1.00 92.62 193 GLN A CA 1
ATOM 1469 C C . GLN A 1 193 ? -53.627 -6.556 52.481 1.00 92.62 193 GLN A C 1
ATOM 1471 O O . GLN A 1 193 ? -54.605 -6.321 53.189 1.00 92.62 193 GLN A O 1
ATOM 1476 N N . ASN A 1 194 ? -53.722 -6.718 51.158 1.00 93.75 194 ASN A N 1
ATOM 1477 C CA . ASN A 1 194 ? -54.996 -6.648 50.440 1.00 93.75 194 ASN A CA 1
ATOM 1478 C C . ASN A 1 194 ? -55.997 -7.700 50.952 1.00 93.75 194 ASN A C 1
ATOM 1480 O O . ASN A 1 194 ? -57.191 -7.418 51.062 1.00 93.75 194 ASN A O 1
ATOM 1484 N N . GLU A 1 195 ? -55.522 -8.900 51.305 1.00 93.31 195 GLU A N 1
ATOM 1485 C CA . GLU A 1 195 ? -56.363 -9.948 51.893 1.00 93.31 195 GLU A CA 1
ATOM 1486 C C . GLU A 1 195 ? -56.859 -9.582 53.299 1.00 93.31 195 GLU A C 1
ATOM 1488 O O . GLU A 1 195 ? -58.040 -9.770 53.600 1.00 93.31 195 GLU A O 1
ATOM 1493 N N . ILE A 1 196 ? -56.007 -8.990 54.145 1.00 92.25 196 ILE A N 1
ATOM 1494 C CA . ILE A 1 196 ? -56.435 -8.445 55.442 1.00 92.25 196 ILE A CA 1
ATOM 1495 C C . ILE A 1 196 ? -57.528 -7.393 55.248 1.00 92.25 196 ILE A C 1
ATOM 1497 O O . ILE A 1 196 ? -58.533 -7.422 55.957 1.00 92.25 196 ILE A O 1
ATOM 1501 N N . ASP A 1 197 ? -57.359 -6.471 54.304 1.00 92.75 197 ASP A N 1
ATOM 1502 C CA . ASP A 1 197 ? -58.328 -5.398 54.077 1.00 92.75 197 ASP A CA 1
ATOM 1503 C C . ASP A 1 197 ? -59.665 -5.945 53.550 1.00 92.75 197 ASP A C 1
ATOM 1505 O O . ASP A 1 197 ? -60.735 -5.518 54.002 1.00 92.75 197 ASP A O 1
ATOM 1509 N N . ARG A 1 198 ? -59.621 -6.977 52.695 1.00 94.88 198 ARG A N 1
ATOM 1510 C CA . ARG A 1 198 ? -60.803 -7.733 52.253 1.00 94.88 198 ARG A CA 1
ATOM 1511 C C . ARG A 1 198 ? -61.526 -8.396 53.427 1.00 94.88 198 ARG A C 1
ATOM 1513 O O . ARG A 1 198 ? -62.740 -8.227 53.569 1.00 94.88 198 ARG A O 1
ATOM 1520 N N . LEU A 1 199 ? -60.800 -9.115 54.286 1.00 92.12 199 LEU A N 1
ATOM 1521 C CA . LEU A 1 199 ? -61.367 -9.798 55.454 1.00 92.12 199 LEU A CA 1
ATOM 1522 C C . LEU A 1 199 ? -61.910 -8.807 56.492 1.00 92.12 199 LEU A C 1
ATOM 1524 O O . LEU A 1 199 ? -62.991 -9.028 57.033 1.00 92.12 199 LEU A O 1
ATOM 1528 N N . LYS A 1 200 ? -61.245 -7.666 56.718 1.00 91.31 200 LYS A N 1
ATOM 1529 C CA . LYS A 1 200 ? -61.762 -6.581 57.572 1.00 91.31 200 LYS A CA 1
ATOM 1530 C C . LYS A 1 200 ? -63.082 -6.030 57.038 1.00 91.31 200 LYS A C 1
ATOM 1532 O O . LYS A 1 200 ? -64.024 -5.837 57.810 1.00 91.31 200 LYS A O 1
ATOM 1537 N N . ALA A 1 201 ? -63.175 -5.789 55.730 1.00 91.50 201 ALA A N 1
ATOM 1538 C CA . ALA A 1 201 ? -64.410 -5.327 55.102 1.00 91.50 201 ALA A CA 1
ATOM 1539 C C . ALA A 1 201 ? -65.538 -6.368 55.234 1.00 91.50 201 ALA A C 1
ATOM 1541 O O . ALA A 1 201 ? -66.677 -6.012 55.554 1.00 91.50 201 ALA A O 1
ATOM 1542 N N . GLN A 1 202 ? -65.223 -7.655 55.061 1.00 90.94 202 GLN A N 1
ATOM 1543 C CA . GLN A 1 202 ? -66.169 -8.761 55.224 1.00 90.94 202 GLN A CA 1
ATOM 1544 C C . GLN A 1 202 ? -66.637 -8.930 56.679 1.00 90.94 202 GLN A C 1
ATOM 1546 O O . GLN A 1 202 ? -67.839 -9.084 56.919 1.00 90.94 202 GLN A O 1
ATOM 1551 N N . ALA A 1 203 ? -65.725 -8.841 57.649 1.00 87.69 203 ALA A N 1
ATOM 1552 C CA . ALA A 1 203 ? -66.040 -8.899 59.072 1.00 87.69 203 ALA A CA 1
ATOM 1553 C C . ALA A 1 203 ? -66.925 -7.715 59.488 1.00 87.69 203 ALA A C 1
ATOM 1555 O O . ALA A 1 203 ? -67.943 -7.913 60.152 1.00 87.69 203 ALA A O 1
ATOM 1556 N N . LYS A 1 204 ? -66.612 -6.497 59.017 1.00 90.00 204 LYS A N 1
ATOM 1557 C CA . LYS A 1 204 ? -67.442 -5.301 59.236 1.00 90.00 204 LYS A CA 1
ATOM 1558 C C . LYS A 1 204 ? -68.847 -5.487 58.663 1.00 90.00 204 LYS A C 1
ATOM 1560 O O . LYS A 1 204 ? -69.821 -5.270 59.377 1.00 90.00 204 LYS A O 1
ATOM 1565 N N . LYS A 1 205 ? -68.966 -5.957 57.414 1.00 88.94 205 LYS A N 1
ATOM 1566 C CA . LYS A 1 205 ? -70.262 -6.242 56.773 1.00 88.94 205 LYS A CA 1
ATOM 1567 C C . LYS A 1 205 ? -71.055 -7.314 57.525 1.00 88.94 205 LYS A C 1
ATOM 1569 O O . LYS A 1 205 ? -72.269 -7.174 57.677 1.00 88.94 205 LYS A O 1
ATOM 1574 N N . SER A 1 206 ? -70.389 -8.361 58.009 1.00 86.25 206 SER A N 1
ATOM 1575 C CA . SER A 1 206 ? -71.014 -9.432 58.795 1.00 86.25 206 SER A CA 1
ATOM 1576 C C . SER A 1 206 ? -71.509 -8.915 60.147 1.00 86.25 206 SER A C 1
ATOM 1578 O O . SER A 1 206 ? -72.635 -9.218 60.525 1.00 86.25 206 SER A O 1
ATOM 1580 N N . MET A 1 207 ? -70.752 -8.041 60.818 1.00 83.62 207 MET A N 1
ATOM 1581 C CA . MET A 1 207 ? -71.203 -7.377 62.047 1.00 83.62 207 MET A CA 1
ATOM 1582 C C . MET A 1 207 ? -72.382 -6.428 61.820 1.00 83.62 207 MET A C 1
ATOM 1584 O O . MET A 1 207 ? -73.356 -6.481 62.565 1.00 83.62 207 MET A O 1
ATOM 1588 N N . THR A 1 208 ? -72.355 -5.612 60.760 1.00 84.25 208 THR A N 1
ATOM 1589 C CA . THR A 1 208 ? -73.507 -4.771 60.390 1.00 84.25 208 THR A CA 1
ATOM 1590 C C . THR A 1 208 ? -74.739 -5.621 60.060 1.00 84.25 208 THR A C 1
ATOM 1592 O O . THR A 1 208 ? -75.860 -5.265 60.422 1.00 84.25 208 THR A O 1
ATOM 1595 N N . SER A 1 209 ? -74.538 -6.776 59.415 1.00 82.81 209 SER A N 1
ATOM 1596 C CA . SER A 1 209 ? -75.614 -7.729 59.124 1.00 82.81 209 SER A CA 1
ATOM 1597 C C . SER A 1 209 ? -76.172 -8.351 60.404 1.00 82.81 209 SER A C 1
ATOM 1599 O O . SER A 1 209 ? -77.388 -8.435 60.517 1.00 82.81 209 SER A O 1
ATOM 1601 N N . ALA A 1 210 ? -75.317 -8.697 61.379 1.00 80.19 210 ALA A N 1
ATOM 1602 C CA . ALA A 1 210 ? -75.703 -9.211 62.697 1.00 80.19 210 ALA A CA 1
ATOM 1603 C C . ALA A 1 210 ? -76.547 -8.202 63.496 1.00 80.19 210 ALA A C 1
ATOM 1605 O O . ALA A 1 210 ? -77.564 -8.579 64.076 1.00 80.19 210 ALA A O 1
ATOM 1606 N N . SER A 1 211 ? -76.179 -6.914 63.490 1.00 78.81 211 SER A N 1
ATOM 1607 C CA . SER A 1 211 ? -76.967 -5.861 64.152 1.00 78.81 211 SER A CA 1
ATOM 1608 C C . SER A 1 211 ? -78.308 -5.590 63.464 1.00 78.81 211 SER A C 1
ATOM 1610 O O . SER A 1 211 ? -79.260 -5.182 64.120 1.00 78.81 211 SER A O 1
ATOM 1612 N N . ALA A 1 212 ? -78.402 -5.840 62.155 1.00 79.69 212 ALA A N 1
ATOM 1613 C CA . ALA A 1 212 ? -79.616 -5.635 61.366 1.00 79.69 212 ALA A CA 1
ATOM 1614 C C . ALA A 1 212 ? -80.565 -6.853 61.347 1.00 79.69 212 ALA A C 1
ATOM 1616 O O . ALA A 1 212 ? -81.643 -6.759 60.762 1.00 79.69 212 ALA A O 1
ATOM 1617 N N . VAL A 1 213 ? -80.204 -7.988 61.971 1.00 71.31 213 VAL A N 1
ATOM 1618 C CA . VAL A 1 213 ? -81.046 -9.207 62.005 1.00 71.31 213 VAL A CA 1
ATOM 1619 C C . VAL A 1 213 ? -82.393 -8.946 62.685 1.00 71.31 213 VAL A C 1
ATOM 1621 O O . VAL A 1 213 ? -83.412 -9.423 62.199 1.00 71.31 213 VAL A O 1
ATOM 1624 N N . ALA A 1 214 ? -82.428 -8.117 63.735 1.00 60.78 214 ALA A N 1
ATOM 1625 C CA . ALA A 1 214 ? -83.665 -7.762 64.439 1.00 60.78 214 ALA A CA 1
ATOM 1626 C C . ALA A 1 214 ? -84.698 -7.042 63.545 1.00 60.78 214 ALA A C 1
ATOM 1628 O O . ALA A 1 214 ? -85.889 -7.093 63.821 1.00 60.78 214 ALA A O 1
ATOM 1629 N N . ALA A 1 215 ? -84.263 -6.411 62.449 1.00 62.62 215 ALA A N 1
ATOM 1630 C CA . ALA A 1 215 ? -85.140 -5.749 61.482 1.00 62.62 215 ALA A CA 1
ATOM 1631 C C . ALA A 1 215 ? -85.644 -6.686 60.361 1.00 62.62 215 ALA A C 1
ATOM 1633 O O . ALA A 1 215 ? -86.316 -6.223 59.443 1.00 62.62 215 ALA A O 1
ATOM 1634 N N . LYS A 1 216 ? -85.303 -7.987 60.391 1.00 60.94 216 LYS A N 1
ATOM 1635 C CA . LYS A 1 216 ? -85.646 -8.972 59.343 1.00 60.94 216 LYS A CA 1
ATOM 1636 C C . LYS A 1 216 ? -86.799 -9.918 59.699 1.00 60.94 216 LYS A C 1
ATOM 1638 O O . LYS A 1 216 ? -87.072 -10.842 58.932 1.00 60.94 216 LYS A O 1
ATOM 1643 N N . VAL A 1 217 ? -87.477 -9.702 60.826 1.00 58.50 217 VAL A N 1
ATOM 1644 C CA . VAL A 1 217 ? -88.639 -10.510 61.233 1.00 58.50 217 VAL A CA 1
ATOM 1645 C C . VAL A 1 217 ? -89.725 -10.433 60.153 1.00 58.50 217 VAL A C 1
ATOM 1647 O O . VAL A 1 217 ? -90.108 -9.341 59.739 1.00 58.50 217 VAL A O 1
ATOM 1650 N N . GLY A 1 218 ? -90.177 -11.587 59.651 1.00 56.84 218 GLY A N 1
ATOM 1651 C CA . GLY A 1 218 ? -91.184 -11.682 58.581 1.00 56.84 218 GLY A CA 1
ATOM 1652 C C . GLY A 1 218 ? -90.658 -11.637 57.134 1.00 56.84 218 GLY A C 1
ATOM 1653 O O . GLY A 1 218 ? -91.438 -11.844 56.207 1.00 56.84 218 GLY A O 1
ATOM 1654 N N . VAL A 1 219 ? -89.354 -11.429 56.907 1.00 63.53 219 VAL A N 1
ATOM 1655 C CA . VAL A 1 219 ? -88.735 -11.499 55.565 1.00 63.53 219 VAL A CA 1
ATOM 1656 C C . VAL A 1 219 ? -88.341 -12.957 55.250 1.00 63.53 219 VAL A C 1
ATOM 1658 O O . VAL A 1 219 ? -87.840 -13.642 56.143 1.00 63.53 219 VAL A O 1
ATOM 1661 N N . PRO A 1 220 ? -88.540 -13.475 54.021 1.00 56.50 220 PRO A N 1
ATOM 1662 C CA . PRO A 1 220 ? -88.151 -14.843 53.670 1.00 56.50 220 PRO A CA 1
ATOM 1663 C C . PRO A 1 220 ? -86.627 -15.045 53.690 1.00 56.50 220 PRO A C 1
ATOM 1665 O O . PRO A 1 220 ? -85.860 -14.224 53.181 1.00 56.50 220 PRO A O 1
ATOM 1668 N N . CYS A 1 221 ? -86.182 -16.160 54.271 1.00 59.91 221 CYS A N 1
ATOM 1669 C CA . CYS A 1 221 ? -84.785 -16.583 54.298 1.00 59.91 221 CYS A CA 1
ATOM 1670 C C . CYS A 1 221 ? -84.264 -16.890 52.883 1.00 59.91 221 CYS A C 1
ATOM 1672 O O . CYS A 1 221 ? -84.924 -17.570 52.099 1.00 59.91 221 CYS A O 1
ATOM 1674 N N . SER A 1 222 ? -83.047 -16.438 52.572 1.00 56.91 222 SER A N 1
ATOM 1675 C CA . SER A 1 222 ? -82.423 -16.589 51.251 1.00 56.91 222 SER A CA 1
ATOM 1676 C C . SER A 1 222 ? -81.945 -18.008 50.922 1.00 56.91 222 SER A C 1
ATOM 1678 O O . SER A 1 222 ? -81.658 -18.273 49.761 1.00 56.91 222 SER A O 1
ATOM 1680 N N . GLU A 1 223 ? -81.852 -18.911 51.905 1.00 59.00 223 GLU A N 1
ATOM 1681 C CA . GLU A 1 223 ? -81.421 -20.304 51.684 1.00 59.00 223 GLU A CA 1
ATOM 1682 C C . GLU A 1 223 ? -82.572 -21.322 51.735 1.00 59.00 223 GLU A C 1
ATOM 1684 O O . GLU A 1 223 ? -82.521 -22.327 51.032 1.00 59.00 223 GLU A O 1
ATOM 1689 N N . CYS A 1 224 ? -83.630 -21.074 52.518 1.00 60.59 224 CYS A N 1
ATOM 1690 C CA . CYS A 1 224 ? -84.734 -22.031 52.699 1.00 60.59 224 CYS A CA 1
ATOM 1691 C C . CYS A 1 224 ? -86.141 -21.461 52.431 1.00 60.59 224 CYS A C 1
ATOM 1693 O O . CYS A 1 224 ? -87.124 -22.192 52.552 1.00 60.59 224 CYS A O 1
ATOM 1695 N N . GLY A 1 225 ? -86.268 -20.174 52.080 1.00 59.38 225 GLY A N 1
ATOM 1696 C CA . GLY A 1 225 ? -87.524 -19.532 51.662 1.00 59.38 225 GLY A CA 1
ATOM 1697 C C . GLY A 1 225 ? -88.577 -19.321 52.757 1.00 59.38 225 GLY A C 1
ATOM 1698 O O . GLY A 1 225 ? -89.588 -18.668 52.505 1.00 59.38 225 GLY A O 1
ATOM 1699 N N . ARG A 1 226 ? -88.362 -19.838 53.974 1.00 58.09 226 ARG A N 1
ATOM 1700 C CA . ARG A 1 226 ? -89.272 -19.648 55.115 1.00 58.09 226 ARG A CA 1
ATOM 1701 C C . ARG A 1 226 ? -89.078 -18.260 55.751 1.00 58.09 226 ARG A C 1
ATOM 1703 O O . ARG A 1 226 ? -87.938 -17.793 55.793 1.00 58.09 226 ARG A O 1
ATOM 1710 N N . PRO A 1 227 ? -90.144 -17.586 56.227 1.00 60.09 227 PRO A N 1
ATOM 1711 C CA . PRO A 1 227 ? -90.028 -16.321 56.955 1.00 60.09 227 PRO A CA 1
ATOM 1712 C C . PRO A 1 227 ? -89.188 -16.509 58.219 1.00 60.09 227 PRO A C 1
ATOM 1714 O O . PRO A 1 227 ? -89.334 -17.528 58.891 1.00 60.09 227 PRO A O 1
ATOM 1717 N N . TYR A 1 228 ? -88.333 -15.544 58.559 1.00 58.28 228 TYR A N 1
ATOM 1718 C CA . TYR A 1 228 ? -87.623 -15.577 59.841 1.00 58.28 228 TYR A CA 1
ATOM 1719 C C . TYR A 1 228 ? -88.621 -15.503 61.011 1.00 58.28 228 TYR A C 1
ATOM 1721 O O . TYR A 1 228 ? -89.314 -14.492 61.160 1.00 58.28 228 TYR A O 1
ATOM 1729 N N . CYS A 1 229 ? -88.674 -16.562 61.825 1.00 60.31 229 CYS A N 1
ATOM 1730 C CA . CYS A 1 229 ? -89.402 -16.622 63.096 1.00 60.31 229 CYS A CA 1
ATOM 1731 C C . CYS A 1 229 ? -88.526 -16.082 64.243 1.00 60.31 229 CYS A C 1
ATOM 1733 O O . CYS A 1 229 ? -87.300 -16.130 64.154 1.00 60.31 229 CYS A O 1
ATOM 1735 N N . GLU A 1 230 ? -89.130 -15.586 65.331 1.00 59.59 230 GLU A N 1
ATOM 1736 C CA . GLU A 1 230 ? -88.404 -14.979 66.470 1.00 59.59 230 GLU A CA 1
ATOM 1737 C C . GLU A 1 230 ? -87.359 -15.915 67.112 1.00 59.59 230 GLU A C 1
ATOM 1739 O O . GLU A 1 230 ? -86.332 -15.452 67.606 1.00 59.59 230 GLU A O 1
ATOM 1744 N N . GLU A 1 231 ? -87.571 -17.229 67.022 1.00 58.97 231 GLU A N 1
ATOM 1745 C CA . GLU A 1 231 ? -86.692 -18.283 67.549 1.00 58.97 231 GLU A CA 1
ATOM 1746 C C . GLU A 1 231 ? -85.410 -18.496 66.706 1.00 58.97 231 GLU A C 1
ATOM 1748 O O . GLU A 1 231 ? -84.376 -18.894 67.243 1.00 58.97 231 GLU A O 1
ATOM 1753 N N . ASP A 1 232 ? -85.436 -18.163 65.407 1.00 63.59 232 ASP A N 1
ATOM 1754 C CA . ASP A 1 232 ? -84.328 -18.370 64.451 1.00 63.59 232 ASP A CA 1
ATOM 1755 C C . ASP A 1 232 ? -83.402 -17.144 64.309 1.00 63.59 232 ASP A C 1
ATOM 1757 O O . ASP A 1 232 ? -82.341 -17.194 63.678 1.00 63.59 232 ASP A O 1
ATOM 1761 N N . LEU A 1 233 ? -83.778 -16.001 64.885 1.00 67.12 233 LEU A N 1
ATOM 1762 C CA . LEU A 1 233 ? -82.994 -14.765 64.780 1.00 67.12 233 LEU A CA 1
ATOM 1763 C C . LEU A 1 233 ? -81.661 -14.873 65.525 1.00 67.12 233 LEU A C 1
ATOM 1765 O O . LEU A 1 233 ? -80.648 -14.334 65.071 1.00 67.12 233 LEU A O 1
ATOM 1769 N N . GLU A 1 234 ? -81.640 -15.595 66.646 1.00 68.94 234 GLU A N 1
ATOM 1770 C CA . GLU A 1 234 ? -80.440 -15.716 67.470 1.00 68.94 234 GLU A CA 1
ATOM 1771 C C . GLU A 1 234 ? -79.399 -16.646 66.826 1.00 68.94 234 GLU A C 1
ATOM 1773 O O . GLU A 1 234 ? -78.202 -16.362 66.886 1.00 68.94 234 GLU A O 1
ATOM 1778 N N . THR A 1 235 ? -79.821 -17.695 66.110 1.00 76.38 235 THR A N 1
ATOM 1779 C CA . THR A 1 235 ? -78.920 -18.569 65.334 1.00 76.38 235 THR A CA 1
ATOM 1780 C C . THR A 1 235 ? -78.322 -17.845 64.125 1.00 76.38 235 THR A C 1
ATOM 1782 O O . THR A 1 235 ? -77.119 -17.960 63.875 1.00 76.38 235 THR A O 1
ATOM 1785 N N . VAL A 1 236 ? -79.105 -17.029 63.414 1.00 75.44 236 VAL A N 1
ATOM 1786 C CA . VAL A 1 236 ? -78.632 -16.224 62.268 1.00 75.44 236 VAL A CA 1
ATOM 1787 C C . VAL A 1 236 ? -77.673 -15.117 62.714 1.00 75.44 236 VAL A C 1
ATOM 1789 O O . VAL A 1 236 ? -76.613 -14.915 62.114 1.00 75.44 236 VAL A O 1
ATOM 1792 N N . LYS A 1 237 ? -78.002 -14.421 63.806 1.00 78.38 237 LYS A N 1
ATOM 1793 C CA . LYS A 1 237 ? -77.129 -13.418 64.426 1.00 78.38 237 LYS A CA 1
ATOM 1794 C C . LYS A 1 237 ? -75.818 -14.042 64.902 1.00 78.38 237 LYS A C 1
ATOM 1796 O O . LYS A 1 237 ? -74.751 -13.500 64.608 1.00 78.38 237 LYS A O 1
ATOM 1801 N N . LYS A 1 238 ? -75.881 -15.209 65.550 1.00 82.31 238 LYS A N 1
ATOM 1802 C CA . LYS A 1 238 ? -74.702 -15.973 65.974 1.00 82.31 238 LYS A CA 1
ATOM 1803 C C . LYS A 1 238 ? -73.841 -16.405 64.784 1.00 82.31 238 LYS A C 1
ATOM 1805 O O . LYS A 1 238 ? -72.639 -16.187 64.825 1.00 82.31 238 LYS A O 1
ATOM 1810 N N . SER A 1 239 ? -74.434 -16.871 63.683 1.00 82.06 239 SER A N 1
ATOM 1811 C CA . SER A 1 239 ? -73.706 -17.220 62.450 1.00 82.06 239 SER A CA 1
ATOM 1812 C C . SER A 1 239 ? -72.940 -16.029 61.848 1.00 82.06 239 SER A C 1
ATOM 1814 O O . SER A 1 239 ? -71.758 -16.140 61.512 1.00 82.06 239 SER A O 1
ATOM 1816 N N . HIS A 1 240 ? -73.561 -14.844 61.778 1.00 82.62 240 HIS A N 1
ATOM 1817 C CA . HIS A 1 240 ? -72.877 -13.628 61.324 1.00 82.62 240 HIS A CA 1
ATOM 1818 C C . HIS A 1 240 ? -71.750 -13.182 62.271 1.00 82.62 240 HIS A C 1
ATOM 1820 O O . HIS A 1 240 ? -70.695 -12.742 61.803 1.00 82.62 240 HIS A O 1
ATOM 1826 N N . MET A 1 241 ? -71.947 -13.312 63.587 1.00 83.56 241 MET A N 1
ATOM 1827 C CA . MET A 1 241 ? -70.917 -13.023 64.590 1.00 83.56 241 MET A CA 1
ATOM 1828 C C . MET A 1 241 ? -69.760 -14.030 64.546 1.00 83.56 241 MET A C 1
ATOM 1830 O O . MET A 1 241 ? -68.604 -13.623 64.651 1.00 83.56 241 MET A O 1
ATOM 1834 N N . ASP A 1 242 ? -70.048 -15.313 64.341 1.00 85.12 242 ASP A N 1
ATOM 1835 C CA . ASP A 1 242 ? -69.053 -16.381 64.238 1.00 85.12 242 ASP A CA 1
ATOM 1836 C C . ASP A 1 242 ? -68.230 -16.245 62.952 1.00 85.12 242 ASP A C 1
ATOM 1838 O O . ASP A 1 242 ? -67.009 -16.394 62.988 1.00 85.12 242 ASP A O 1
ATOM 1842 N N . LYS A 1 243 ? -68.853 -15.844 61.835 1.00 86.06 243 LYS A N 1
ATOM 1843 C CA . LYS A 1 243 ? -68.141 -15.511 60.592 1.00 86.06 243 LYS A CA 1
ATOM 1844 C C . LYS A 1 243 ? -67.214 -14.307 60.769 1.00 86.06 243 LYS A C 1
ATOM 1846 O O . LYS A 1 243 ? -66.044 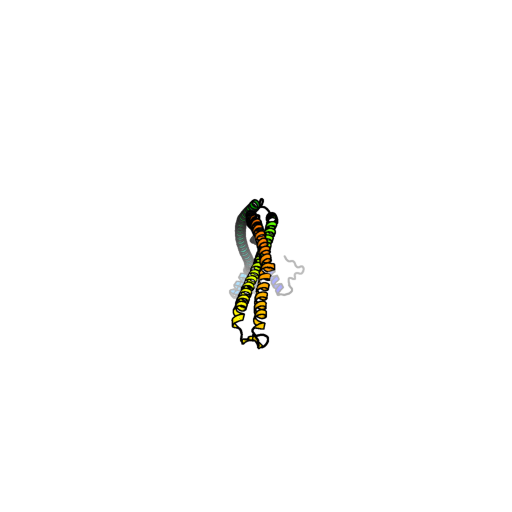-14.385 60.407 1.00 86.06 243 LYS A O 1
ATOM 1851 N N . ALA A 1 244 ? -67.696 -13.230 61.397 1.00 84.12 244 ALA A N 1
ATOM 1852 C CA . ALA A 1 244 ? -66.864 -12.068 61.714 1.00 84.12 244 ALA A CA 1
ATOM 1853 C C . ALA A 1 244 ? -65.702 -12.429 62.659 1.00 84.12 244 ALA A C 1
ATOM 1855 O O . ALA A 1 244 ? -64.581 -11.966 62.455 1.00 84.12 244 ALA A O 1
ATOM 1856 N N . ARG A 1 245 ? -65.940 -13.283 63.664 1.00 87.94 245 ARG A N 1
ATOM 1857 C CA . ARG A 1 245 ? -64.887 -13.806 64.549 1.00 87.94 245 ARG A CA 1
ATOM 1858 C C . ARG A 1 245 ? -63.881 -14.672 63.802 1.00 87.94 245 ARG A C 1
ATOM 1860 O O . ARG A 1 245 ? -62.694 -14.516 64.048 1.00 87.94 245 ARG A O 1
ATOM 1867 N N . SER A 1 246 ? -64.326 -15.546 62.904 1.00 89.81 246 SER A N 1
ATOM 1868 C CA . SER A 1 246 ? -63.448 -16.409 62.106 1.00 89.81 246 SER A CA 1
ATOM 1869 C C . SER A 1 246 ? -62.550 -15.596 61.168 1.00 89.81 246 SER A C 1
ATOM 1871 O O . SER A 1 246 ? -61.341 -15.820 61.138 1.00 89.81 246 SER A O 1
ATOM 1873 N N . ASP A 1 247 ? -63.111 -14.601 60.473 1.00 88.00 247 ASP A N 1
ATOM 1874 C CA . ASP A 1 247 ? -62.355 -13.700 59.594 1.00 88.00 247 ASP A CA 1
ATOM 1875 C C . ASP A 1 247 ? -61.321 -12.884 60.397 1.00 88.00 247 ASP A C 1
ATOM 1877 O O . ASP A 1 247 ? -60.156 -12.785 60.008 1.00 88.00 247 ASP A O 1
ATOM 1881 N N . MET A 1 248 ? -61.712 -12.355 61.565 1.00 87.94 248 MET A N 1
ATOM 1882 C CA . MET A 1 248 ? -60.799 -11.634 62.462 1.00 87.94 248 MET A CA 1
ATOM 1883 C C . MET A 1 248 ? -59.730 -12.545 63.079 1.00 87.94 248 MET A C 1
ATOM 1885 O O . MET A 1 248 ? -58.587 -12.116 63.217 1.00 87.94 248 MET A O 1
ATOM 1889 N N . ALA A 1 249 ? -60.069 -13.798 63.399 1.00 89.56 249 ALA A N 1
ATOM 1890 C CA . ALA A 1 249 ? -59.123 -14.789 63.901 1.00 89.56 249 ALA A CA 1
ATOM 1891 C C . ALA A 1 249 ? -58.071 -15.149 62.843 1.00 89.56 249 ALA A C 1
ATOM 1893 O O . ALA A 1 249 ? -56.889 -15.185 63.172 1.00 89.56 249 ALA A O 1
ATOM 1894 N N . LYS A 1 250 ? -58.463 -15.322 61.570 1.00 90.88 250 LYS A N 1
ATOM 1895 C CA . LYS A 1 250 ? -57.518 -15.511 60.451 1.00 90.88 250 LYS A CA 1
ATOM 1896 C C . LYS A 1 250 ? -56.572 -14.324 60.284 1.00 90.88 250 LYS A C 1
ATOM 1898 O O . LYS A 1 250 ? -55.372 -14.513 60.097 1.00 90.88 250 LYS A O 1
ATOM 1903 N N . ILE A 1 251 ? -57.084 -13.096 60.405 1.00 90.31 251 ILE A N 1
ATOM 1904 C CA . ILE A 1 251 ? -56.237 -11.897 60.379 1.00 90.31 251 ILE A CA 1
ATOM 1905 C C . ILE A 1 251 ? -55.214 -11.934 61.522 1.00 90.31 251 ILE A C 1
ATOM 1907 O O . ILE A 1 251 ? -54.027 -11.748 61.268 1.00 90.31 251 ILE A O 1
ATOM 1911 N N . SER A 1 252 ? -55.652 -12.159 62.767 1.00 88.06 252 SER A N 1
ATOM 1912 C CA . SER A 1 252 ? -54.769 -12.061 63.937 1.00 88.06 252 SER A CA 1
ATOM 1913 C C . SER A 1 252 ? -53.810 -13.240 64.099 1.00 88.06 252 SER A C 1
ATOM 1915 O O . SER A 1 252 ? -52.709 -13.042 64.600 1.00 88.06 252 SER A O 1
ATOM 1917 N N . ALA A 1 253 ? -54.223 -14.452 63.720 1.00 89.81 253 ALA A N 1
ATOM 1918 C CA . ALA A 1 253 ? -53.460 -15.676 63.963 1.00 89.81 253 ALA A CA 1
ATOM 1919 C C . ALA A 1 253 ? -52.544 -16.067 62.795 1.00 89.81 253 ALA A C 1
ATOM 1921 O O . ALA A 1 253 ? -51.512 -16.686 63.033 1.00 89.81 253 ALA A O 1
ATOM 1922 N N . GLU A 1 254 ? -52.894 -15.703 61.556 1.00 91.69 254 GLU A N 1
ATOM 1923 C CA . GLU A 1 254 ? -52.156 -16.129 60.359 1.00 91.69 254 GLU A CA 1
ATOM 1924 C C . GLU A 1 254 ? -51.573 -14.927 59.607 1.00 91.69 254 GLU A C 1
ATOM 1926 O O . GLU A 1 254 ? -50.358 -14.749 59.544 1.00 91.69 254 GLU A O 1
ATOM 1931 N N . LEU A 1 255 ? -52.425 -14.052 59.065 1.00 90.69 255 LEU A N 1
ATOM 1932 C CA . LEU A 1 255 ? -51.975 -13.046 58.095 1.00 90.69 255 LEU A CA 1
ATOM 1933 C C . LEU A 1 255 ? -51.119 -11.936 58.715 1.00 90.69 255 LEU A C 1
ATOM 1935 O O . LEU A 1 255 ? -50.108 -11.551 58.131 1.00 90.69 255 LEU A O 1
ATOM 1939 N N . ALA A 1 256 ? -51.501 -11.414 59.884 1.00 89.56 256 ALA A N 1
ATOM 1940 C CA . ALA A 1 256 ? -50.727 -10.387 60.578 1.00 89.56 256 ALA A CA 1
ATOM 1941 C C . ALA A 1 256 ? -49.317 -10.875 60.979 1.00 89.56 256 ALA A C 1
ATOM 1943 O O . ALA A 1 256 ? -48.353 -10.214 60.585 1.00 89.56 256 ALA A O 1
ATOM 1944 N N . PRO A 1 257 ? -49.144 -12.021 61.674 1.00 92.31 257 PRO A N 1
ATOM 1945 C CA . PRO A 1 257 ? -47.809 -12.512 62.019 1.00 92.31 257 PRO A CA 1
ATOM 1946 C C . PRO A 1 257 ? -46.975 -12.898 60.788 1.00 92.31 257 PRO A C 1
ATOM 1948 O O . PRO A 1 257 ? -45.761 -12.672 60.778 1.00 92.31 257 PRO A O 1
ATOM 1951 N N . GLU A 1 258 ? -47.592 -13.415 59.719 1.00 92.31 258 GLU A N 1
ATOM 1952 C CA . GLU A 1 258 ? -46.892 -13.667 58.454 1.00 92.31 258 GLU A CA 1
ATOM 1953 C C . GLU A 1 258 ? -46.385 -12.375 57.801 1.00 92.31 258 GLU A C 1
ATOM 1955 O O . GLU A 1 258 ? -45.236 -12.331 57.355 1.00 92.31 258 GLU A O 1
ATOM 1960 N N . ILE A 1 259 ? -47.198 -11.312 57.765 1.00 92.38 259 ILE A N 1
ATOM 1961 C CA . ILE A 1 259 ? -46.771 -10.000 57.259 1.00 92.38 259 ILE A CA 1
ATOM 1962 C C . ILE A 1 259 ? -45.615 -9.456 58.095 1.00 92.38 259 ILE A C 1
ATOM 1964 O O . ILE A 1 259 ? -44.617 -9.034 57.513 1.00 92.38 259 ILE A O 1
ATOM 1968 N N . THR A 1 260 ? -45.701 -9.511 59.428 1.00 92.19 260 THR A N 1
ATOM 1969 C CA . THR A 1 260 ? -44.611 -9.071 60.312 1.00 92.19 260 THR A CA 1
ATOM 1970 C C . THR A 1 260 ? -43.329 -9.842 60.005 1.00 92.19 260 THR A C 1
ATOM 1972 O O . THR A 1 260 ? -42.302 -9.232 59.710 1.00 92.19 260 THR A O 1
ATOM 1975 N N . THR A 1 261 ? -43.406 -11.172 59.919 1.00 92.75 261 THR A N 1
ATOM 1976 C CA . THR A 1 261 ? -42.253 -12.034 59.619 1.00 92.75 261 THR A CA 1
ATOM 1977 C C . THR A 1 261 ? -41.626 -11.723 58.256 1.00 92.75 261 THR A C 1
ATOM 1979 O O . THR A 1 261 ? -40.401 -11.665 58.127 1.00 92.75 261 THR A O 1
ATOM 1982 N N . ILE A 1 262 ? -42.438 -11.525 57.210 1.00 91.88 262 ILE A N 1
ATOM 1983 C CA . ILE A 1 262 ? -41.930 -11.185 55.873 1.00 91.88 262 ILE A CA 1
ATOM 1984 C C . ILE A 1 262 ? -41.345 -9.767 55.871 1.00 91.88 262 ILE A C 1
ATOM 1986 O O . ILE A 1 262 ? -40.280 -9.558 55.293 1.00 91.88 262 ILE A O 1
ATOM 1990 N N . SER A 1 263 ? -41.982 -8.808 56.546 1.00 92.00 263 SER A N 1
ATOM 1991 C CA . SER A 1 263 ? -41.506 -7.423 56.631 1.00 92.00 263 SER A CA 1
ATOM 1992 C C . SER A 1 263 ? -40.156 -7.306 57.350 1.00 92.00 263 SER A C 1
ATOM 1994 O O . SER A 1 263 ? -39.265 -6.613 56.863 1.00 92.00 263 SER A O 1
ATOM 1996 N N . GLU A 1 264 ? -39.941 -8.065 58.429 1.00 93.00 264 GLU A N 1
ATOM 1997 C CA . GLU A 1 264 ? -38.650 -8.139 59.120 1.00 93.00 264 GLU A CA 1
ATOM 1998 C C . GLU A 1 264 ? -37.558 -8.738 58.226 1.00 93.00 264 GLU A C 1
ATOM 2000 O O . GLU A 1 264 ? -36.422 -8.257 58.211 1.00 93.00 264 GLU A O 1
ATOM 2005 N N . LYS A 1 265 ? -37.891 -9.777 57.445 1.00 91.75 265 LYS A N 1
ATOM 2006 C CA . LYS A 1 265 ? -36.969 -10.360 56.459 1.00 91.75 265 LYS A CA 1
ATOM 2007 C C . LYS A 1 265 ? -36.627 -9.368 55.349 1.00 91.75 265 LYS A C 1
ATOM 2009 O O . LYS A 1 265 ? -35.462 -9.287 54.972 1.00 91.75 265 LYS A O 1
ATOM 2014 N N . VAL A 1 266 ? -37.602 -8.597 54.861 1.00 93.75 266 VAL A N 1
ATOM 2015 C CA . VAL A 1 266 ? -37.379 -7.531 53.872 1.00 93.75 266 VAL A CA 1
ATOM 2016 C C . VAL A 1 266 ? -36.449 -6.459 54.437 1.00 93.75 266 VAL A C 1
ATOM 2018 O O . VAL A 1 266 ? -35.459 -6.148 53.789 1.00 93.75 266 VAL A O 1
ATOM 2021 N N . ALA A 1 267 ? -36.681 -5.967 55.655 1.00 92.62 267 ALA A N 1
ATOM 2022 C CA . ALA A 1 267 ? -35.827 -4.953 56.280 1.00 92.62 267 ALA A CA 1
ATOM 2023 C C . ALA A 1 267 ? -34.373 -5.438 56.478 1.00 92.62 267 ALA A C 1
ATOM 2025 O O . ALA A 1 267 ? -33.409 -4.711 56.214 1.00 92.62 267 ALA A O 1
ATOM 2026 N N . LYS A 1 268 ? -34.189 -6.704 56.882 1.00 92.50 268 LYS A N 1
ATOM 2027 C CA . LYS A 1 268 ? -32.859 -7.336 56.970 1.00 92.50 268 LYS A CA 1
ATOM 2028 C C . LYS A 1 268 ? -32.205 -7.495 55.594 1.00 92.50 268 LYS A C 1
ATOM 2030 O O . LYS A 1 268 ? -31.012 -7.251 55.445 1.00 92.50 268 LYS A O 1
ATOM 2035 N N . ALA A 1 269 ? -32.974 -7.872 54.576 1.00 92.12 269 ALA A N 1
ATOM 2036 C CA . ALA A 1 269 ? -32.469 -7.988 53.212 1.00 92.12 269 ALA A CA 1
ATOM 2037 C C . ALA A 1 269 ? -32.113 -6.616 52.611 1.00 92.12 269 ALA A C 1
ATOM 2039 O O . ALA A 1 269 ? -31.111 -6.506 51.917 1.00 92.12 269 ALA A O 1
ATOM 2040 N N . GLU A 1 270 ? -32.868 -5.556 52.904 1.00 92.88 270 GLU A N 1
ATOM 2041 C CA . GLU A 1 270 ? -32.583 -4.187 52.449 1.00 92.88 270 GLU A CA 1
ATOM 2042 C C . GLU A 1 270 ? -31.318 -3.604 53.083 1.00 92.88 270 GLU A C 1
ATOM 2044 O O . GLU A 1 270 ? -30.513 -2.969 52.399 1.00 92.88 270 GLU A O 1
ATOM 2049 N N . THR A 1 271 ? -31.099 -3.857 54.373 1.00 92.69 271 THR A N 1
ATOM 2050 C CA . THR A 1 271 ? -29.849 -3.477 55.049 1.00 92.69 271 THR A CA 1
ATOM 2051 C C . THR A 1 271 ? -28.659 -4.258 54.489 1.00 92.69 271 THR A C 1
ATOM 2053 O O . THR A 1 271 ? -27.641 -3.650 54.155 1.00 92.69 271 THR A O 1
ATOM 2056 N N . ALA A 1 272 ? -28.804 -5.571 54.270 1.00 90.75 272 ALA A N 1
ATOM 2057 C CA . ALA A 1 272 ? -27.784 -6.388 53.610 1.00 90.75 272 ALA A CA 1
ATOM 2058 C C . ALA A 1 272 ? -27.515 -5.945 52.159 1.00 90.75 272 ALA A C 1
ATOM 2060 O O . ALA A 1 272 ? -26.360 -5.876 51.747 1.00 90.75 272 ALA A O 1
ATOM 2061 N N . LEU A 1 273 ? -28.551 -5.592 51.390 1.00 91.62 273 LEU A N 1
ATOM 2062 C CA . LEU A 1 273 ? -28.426 -5.067 50.028 1.00 91.62 273 LEU A CA 1
ATOM 2063 C C . LEU A 1 273 ? -27.686 -3.729 50.015 1.00 91.62 273 LEU A C 1
ATOM 2065 O O . LEU A 1 273 ? -26.841 -3.506 49.153 1.00 91.62 273 LEU A O 1
ATOM 2069 N N . THR A 1 274 ? -27.983 -2.844 50.965 1.00 90.75 274 THR A N 1
ATOM 2070 C CA . THR A 1 274 ? -27.305 -1.548 51.082 1.00 90.75 274 THR A CA 1
ATOM 2071 C C . THR A 1 274 ? -25.823 -1.742 51.397 1.00 90.75 274 THR A C 1
ATOM 2073 O O . THR A 1 274 ? -24.975 -1.169 50.717 1.00 90.75 274 THR A O 1
ATOM 2076 N N . ALA A 1 275 ? -25.497 -2.615 52.356 1.00 89.88 275 ALA A N 1
ATOM 2077 C CA . ALA A 1 275 ? -24.115 -2.979 52.666 1.00 89.88 275 ALA A CA 1
ATOM 2078 C C . ALA A 1 275 ? -23.402 -3.608 51.455 1.00 89.88 275 ALA A C 1
ATOM 2080 O O . ALA A 1 275 ? -22.268 -3.241 51.144 1.00 89.88 275 ALA A O 1
ATOM 2081 N N . LEU A 1 276 ? -24.089 -4.491 50.720 1.00 88.50 276 LEU A N 1
ATOM 2082 C CA . LEU A 1 276 ? -23.558 -5.104 49.506 1.00 88.50 276 LEU A CA 1
ATOM 2083 C C . LEU A 1 276 ? -23.261 -4.038 48.442 1.00 88.50 276 LEU A C 1
ATOM 2085 O O . LEU A 1 276 ? -22.149 -4.007 47.928 1.00 88.50 276 LEU A O 1
ATOM 2089 N N . LYS A 1 277 ? -24.186 -3.107 48.177 1.00 87.06 277 LYS A N 1
ATOM 2090 C CA . LYS A 1 277 ? -23.987 -1.997 47.227 1.00 87.06 277 LYS A CA 1
ATOM 2091 C C . LYS A 1 277 ? -22.811 -1.092 47.601 1.00 87.06 277 LYS A C 1
ATOM 2093 O O . LYS A 1 277 ? -22.053 -0.709 46.718 1.00 87.06 277 LYS A O 1
ATOM 2098 N N . VAL A 1 278 ? -22.631 -0.787 48.887 1.00 85.44 278 VAL A N 1
ATOM 2099 C CA . VAL A 1 278 ? -21.484 0.005 49.375 1.00 85.44 278 VAL A CA 1
ATOM 2100 C C . VAL A 1 278 ? -20.163 -0.753 49.204 1.00 85.44 278 VAL A C 1
ATOM 2102 O O . VAL A 1 278 ? -19.147 -0.145 48.889 1.00 85.44 278 VAL A O 1
ATOM 2105 N N . SER A 1 279 ? -20.173 -2.080 49.354 1.00 83.44 279 SER A N 1
ATOM 2106 C CA . SER A 1 279 ? -18.989 -2.936 49.174 1.00 83.44 279 SER A CA 1
ATOM 2107 C C . SER A 1 279 ? -18.607 -3.212 47.713 1.00 83.44 279 SER A C 1
ATOM 2109 O O . SER A 1 279 ? -17.692 -4.000 47.473 1.00 83.44 279 SER A O 1
ATOM 2111 N N . ARG A 1 280 ? -19.311 -2.624 46.733 1.00 82.19 280 ARG A N 1
ATOM 2112 C CA . ARG A 1 280 ? -19.028 -2.836 45.310 1.00 82.19 280 ARG A CA 1
ATOM 2113 C C . ARG A 1 280 ? -17.591 -2.391 44.994 1.00 82.19 280 ARG A C 1
ATOM 2115 O O . ARG A 1 280 ? -17.282 -1.214 45.190 1.00 82.19 280 ARG A O 1
ATOM 2122 N N . PRO A 1 281 ? -16.718 -3.282 44.491 1.00 78.06 281 PRO A N 1
ATOM 2123 C CA . PRO A 1 281 ? -15.362 -2.893 44.126 1.00 78.06 281 PRO A CA 1
ATOM 2124 C C . PRO A 1 281 ? -15.381 -1.839 43.011 1.00 78.06 281 PRO A C 1
ATOM 2126 O O . PRO A 1 281 ? -16.110 -1.975 42.025 1.00 78.06 281 PRO A O 1
ATOM 2129 N N . ASN A 1 282 ? -14.590 -0.777 43.169 1.00 78.69 282 ASN A N 1
ATOM 2130 C CA . ASN A 1 282 ? -14.437 0.249 42.141 1.00 78.69 282 ASN A CA 1
ATOM 2131 C C . ASN A 1 282 ? -13.529 -0.280 41.018 1.00 78.69 282 ASN A C 1
ATOM 2133 O O . ASN A 1 282 ? -12.356 -0.554 41.260 1.00 78.69 282 ASN A O 1
ATOM 2137 N N . VAL A 1 283 ? -14.072 -0.403 39.804 1.00 83.50 283 VAL A N 1
ATOM 2138 C CA . VAL A 1 283 ? -13.343 -0.853 38.602 1.00 83.50 283 VAL A CA 1
ATOM 2139 C C . VAL A 1 283 ? -13.099 0.260 37.589 1.00 83.50 283 VAL A C 1
ATOM 2141 O O . VAL A 1 283 ? -12.532 -0.003 36.533 1.00 83.50 283 VAL A O 1
ATOM 2144 N N . ASP A 1 284 ? -13.489 1.501 37.883 1.00 84.38 284 ASP A N 1
ATOM 2145 C CA . ASP A 1 284 ? -13.397 2.609 36.925 1.00 84.38 284 ASP A CA 1
ATOM 2146 C C . ASP A 1 284 ? -11.939 2.859 36.509 1.00 84.38 284 ASP A C 1
ATOM 2148 O O . ASP A 1 284 ? -11.645 3.059 35.332 1.00 84.38 284 ASP A O 1
ATOM 2152 N N . ALA A 1 285 ? -11.004 2.740 37.457 1.00 86.44 285 ALA A N 1
ATOM 2153 C CA . ALA A 1 285 ? -9.571 2.842 37.185 1.00 86.44 285 ALA A CA 1
ATOM 2154 C C . ALA A 1 285 ? -9.057 1.718 36.264 1.00 86.44 285 ALA A C 1
ATOM 2156 O O . ALA A 1 285 ? -8.212 1.961 35.404 1.00 86.44 285 ALA A O 1
ATOM 2157 N N . GLU A 1 286 ? -9.570 0.495 36.414 1.00 87.31 286 GLU A N 1
ATOM 2158 C CA . GLU A 1 286 ? -9.185 -0.647 35.577 1.00 87.31 286 GLU A CA 1
ATOM 2159 C C . GLU A 1 286 ? -9.788 -0.550 34.169 1.00 87.31 286 GLU A C 1
ATOM 2161 O O . GLU A 1 286 ? -9.122 -0.849 33.175 1.00 87.31 286 GLU A O 1
ATOM 2166 N N . LEU A 1 287 ? -11.026 -0.058 34.056 1.00 87.69 287 LEU A N 1
ATOM 2167 C CA . LEU A 1 287 ? -11.662 0.232 32.771 1.00 87.69 287 LEU A CA 1
ATOM 2168 C C . LEU A 1 287 ? -10.919 1.336 32.007 1.00 87.69 287 LEU A C 1
ATOM 2170 O O . LEU A 1 287 ? -10.714 1.199 30.799 1.00 87.69 287 LEU A O 1
ATOM 2174 N N . GLU A 1 288 ? -10.446 2.378 32.697 1.00 91.75 288 GLU A N 1
ATOM 2175 C CA . GLU A 1 288 ? -9.634 3.431 32.078 1.00 91.75 288 GLU A CA 1
ATOM 2176 C C . GLU A 1 288 ? -8.282 2.889 31.590 1.00 91.75 288 GLU A C 1
ATOM 2178 O O . GLU A 1 288 ? -7.849 3.206 30.480 1.00 91.75 288 GLU A O 1
ATOM 2183 N N . LYS A 1 289 ? -7.636 1.990 32.350 1.00 92.25 289 LYS A N 1
ATOM 2184 C CA . LYS A 1 289 ? -6.422 1.294 31.884 1.00 92.25 289 LYS A CA 1
ATOM 2185 C C . LYS A 1 289 ? -6.691 0.448 30.639 1.00 92.25 289 LYS A C 1
ATOM 2187 O O . LYS A 1 289 ? -5.891 0.484 29.706 1.00 92.25 289 LYS A O 1
ATOM 2192 N N . ILE A 1 290 ? -7.808 -0.287 30.585 1.00 92.50 290 ILE A N 1
ATOM 2193 C CA . ILE A 1 290 ? -8.200 -1.039 29.381 1.00 92.50 290 ILE A CA 1
ATOM 2194 C C . ILE A 1 290 ? -8.373 -0.088 28.194 1.00 92.50 290 ILE A C 1
ATOM 2196 O O . ILE A 1 290 ? -7.854 -0.373 27.116 1.00 92.50 290 ILE A O 1
ATOM 2200 N N . ALA A 1 291 ? -9.054 1.045 28.377 1.00 93.12 291 ALA A N 1
ATOM 2201 C CA . ALA A 1 291 ? -9.235 2.036 27.320 1.00 93.12 291 ALA A CA 1
ATOM 2202 C C . ALA A 1 291 ? -7.891 2.622 26.844 1.00 93.12 291 ALA A C 1
ATOM 2204 O O . ALA A 1 291 ? -7.670 2.770 25.639 1.00 93.12 291 ALA A O 1
ATOM 2205 N N . ALA A 1 292 ? -6.962 2.900 27.764 1.00 94.31 292 ALA A N 1
ATOM 2206 C CA . ALA A 1 292 ? -5.612 3.351 27.437 1.00 94.31 292 ALA A CA 1
ATOM 2207 C C . ALA A 1 292 ? -4.837 2.300 26.623 1.00 94.31 292 ALA A C 1
ATOM 2209 O O . ALA A 1 292 ? -4.273 2.628 25.576 1.00 94.31 292 ALA A O 1
ATOM 2210 N N . PHE A 1 293 ? -4.878 1.029 27.035 1.00 95.12 293 PHE A N 1
ATOM 2211 C CA . PHE A 1 293 ? -4.264 -0.068 26.286 1.00 95.12 293 PHE A CA 1
ATOM 2212 C C . PHE A 1 293 ? -4.907 -0.276 24.914 1.00 95.12 293 PHE A C 1
ATOM 2214 O O . PHE A 1 293 ? -4.197 -0.522 23.945 1.00 95.12 293 PHE A O 1
ATOM 2221 N N . GLN A 1 294 ? -6.223 -0.106 24.782 1.00 94.44 294 GLN A N 1
ATOM 2222 C CA . GLN A 1 294 ? -6.900 -0.159 23.484 1.00 94.44 294 GLN A CA 1
ATOM 2223 C C . GLN A 1 294 ? -6.442 0.964 22.547 1.00 94.44 294 GLN A C 1
ATOM 2225 O O . GLN A 1 294 ? -6.183 0.706 21.374 1.00 94.44 294 GLN A O 1
ATOM 2230 N N . ARG A 1 295 ? -6.276 2.197 23.047 1.00 94.75 295 ARG A N 1
ATOM 2231 C CA . ARG A 1 295 ? -5.708 3.300 22.249 1.00 94.75 295 ARG A CA 1
ATOM 2232 C C . ARG A 1 295 ? -4.274 2.995 21.820 1.00 94.75 295 ARG A C 1
ATOM 2234 O O . ARG A 1 295 ? -3.930 3.209 20.659 1.00 94.75 295 ARG A O 1
ATOM 2241 N N . GLN A 1 296 ? -3.462 2.463 22.734 1.00 94.12 296 GLN A N 1
ATOM 2242 C CA . GLN A 1 296 ? -2.088 2.055 22.443 1.00 94.12 296 GLN A CA 1
ATOM 2243 C C . GLN A 1 296 ? -2.041 0.948 21.379 1.00 94.12 296 GLN A C 1
ATOM 2245 O O . GLN A 1 296 ? -1.242 1.027 20.448 1.00 94.12 296 GLN A O 1
ATOM 2250 N N . ARG A 1 297 ? -2.938 -0.040 21.468 1.00 95.00 297 ARG A N 1
ATOM 2251 C CA . ARG A 1 297 ? -3.089 -1.123 20.488 1.00 95.00 297 ARG A CA 1
ATOM 2252 C C . ARG A 1 297 ? -3.367 -0.578 19.088 1.00 95.00 297 ARG A C 1
ATOM 2254 O O . ARG A 1 297 ? -2.641 -0.911 18.159 1.00 95.00 297 ARG A O 1
ATOM 2261 N N . THR A 1 298 ? -4.355 0.307 18.953 1.00 94.62 298 THR A N 1
ATOM 2262 C CA . THR A 1 298 ? -4.699 0.937 17.667 1.00 94.62 298 THR A CA 1
ATOM 2263 C C . THR A 1 298 ? -3.535 1.748 17.096 1.00 94.62 298 THR A C 1
ATOM 2265 O O . THR A 1 298 ? -3.296 1.725 15.890 1.00 94.62 298 THR A O 1
ATOM 2268 N N . TYR A 1 299 ? -2.793 2.460 17.949 1.00 93.75 299 TYR A N 1
ATOM 2269 C CA . TYR A 1 299 ? -1.608 3.207 17.528 1.00 93.75 299 TYR A CA 1
ATOM 2270 C C . TYR A 1 299 ? -0.525 2.283 16.954 1.00 93.75 299 TYR A C 1
ATOM 2272 O O . TYR A 1 299 ? -0.011 2.551 15.872 1.00 93.75 299 TYR A O 1
ATOM 2280 N N . ILE A 1 300 ? -0.232 1.168 17.628 1.00 93.81 300 ILE A N 1
ATOM 2281 C CA . ILE A 1 300 ? 0.775 0.194 17.179 1.00 93.81 300 ILE A CA 1
ATOM 2282 C C . ILE A 1 300 ? 0.339 -0.515 15.897 1.00 93.81 300 ILE A C 1
ATOM 2284 O O . ILE A 1 300 ? 1.154 -0.701 14.999 1.00 93.81 300 ILE A O 1
ATOM 2288 N N . GLU A 1 301 ? -0.937 -0.888 15.771 1.00 93.94 301 GLU A N 1
ATOM 2289 C CA . GLU A 1 301 ? -1.459 -1.472 14.529 1.00 93.94 301 GLU A CA 1
ATOM 2290 C C . GLU A 1 301 ? -1.298 -0.513 13.350 1.00 93.94 301 GLU A C 1
ATOM 2292 O O . GLU A 1 301 ? -0.853 -0.920 12.276 1.00 93.94 301 GLU A O 1
ATOM 2297 N N . LYS A 1 302 ? -1.606 0.773 13.553 1.00 94.38 302 LYS A N 1
ATOM 2298 C CA . LYS A 1 302 ? -1.370 1.795 12.535 1.00 94.38 302 LYS A CA 1
ATOM 2299 C C . LYS A 1 302 ? 0.119 1.902 12.194 1.00 94.38 302 LYS A C 1
ATOM 2301 O O . LYS A 1 302 ? 0.461 1.849 11.020 1.00 94.38 302 LYS A O 1
ATOM 2306 N N . ALA A 1 303 ? 0.990 1.984 13.197 1.00 94.06 303 ALA A N 1
ATOM 2307 C CA . ALA A 1 303 ? 2.424 2.135 12.980 1.00 94.06 303 ALA A CA 1
ATOM 2308 C C . ALA A 1 303 ? 3.047 0.930 12.245 1.00 94.06 303 ALA A C 1
ATOM 2310 O O . ALA A 1 303 ? 3.895 1.116 11.374 1.00 94.06 303 ALA A O 1
ATOM 2311 N N . LYS A 1 304 ? 2.578 -0.297 12.518 1.00 93.31 304 LYS A N 1
ATOM 2312 C CA . LYS A 1 304 ? 2.967 -1.502 11.762 1.00 93.31 304 LYS A CA 1
ATOM 2313 C C . LYS A 1 304 ? 2.471 -1.478 10.315 1.00 93.31 304 LYS A C 1
ATOM 2315 O O . LYS A 1 304 ? 3.181 -1.916 9.414 1.00 93.31 304 LYS A O 1
ATOM 2320 N N . ASN A 1 305 ? 1.256 -0.984 10.078 1.00 94.94 305 ASN A N 1
ATOM 2321 C CA . ASN A 1 305 ? 0.730 -0.840 8.720 1.00 94.94 305 ASN A CA 1
ATOM 2322 C C . ASN A 1 305 ? 1.507 0.214 7.919 1.00 94.94 305 ASN A C 1
ATOM 2324 O O . ASN A 1 305 ? 1.781 -0.007 6.740 1.00 94.94 305 ASN A O 1
ATOM 2328 N N . ASP A 1 306 ? 1.878 1.324 8.558 1.00 95.12 306 ASP A N 1
ATOM 2329 C CA . ASP A 1 306 ? 2.691 2.379 7.950 1.00 95.12 306 ASP A CA 1
ATOM 2330 C C . ASP A 1 306 ? 4.095 1.844 7.589 1.00 95.12 306 ASP A C 1
ATOM 2332 O O . ASP A 1 306 ? 4.558 2.040 6.465 1.00 95.12 306 ASP A O 1
ATOM 2336 N N . GLU A 1 307 ? 4.725 1.055 8.471 1.00 95.88 307 GLU A N 1
ATOM 2337 C CA . GLU A 1 307 ? 5.998 0.368 8.190 1.00 95.88 307 GLU A CA 1
ATOM 2338 C C . GLU A 1 307 ? 5.890 -0.593 6.992 1.00 95.88 307 GLU A C 1
ATOM 2340 O O . GLU A 1 307 ? 6.699 -0.537 6.065 1.00 95.88 307 GLU A O 1
ATOM 2345 N N . ALA A 1 308 ? 4.851 -1.434 6.952 1.00 96.00 308 ALA A N 1
ATOM 2346 C CA . ALA A 1 308 ? 4.622 -2.354 5.836 1.00 96.00 308 ALA A CA 1
ATOM 2347 C C . ALA A 1 308 ? 4.366 -1.615 4.507 1.00 96.00 308 ALA A C 1
ATOM 2349 O O . ALA A 1 308 ? 4.772 -2.074 3.432 1.00 96.00 308 ALA A O 1
ATOM 2350 N N . ALA A 1 309 ? 3.698 -0.459 4.558 1.00 97.00 309 ALA A N 1
ATOM 2351 C CA . ALA A 1 309 ? 3.495 0.393 3.393 1.00 97.00 309 ALA A CA 1
ATOM 2352 C C . ALA A 1 309 ? 4.821 0.992 2.893 1.00 97.00 309 ALA A C 1
ATOM 2354 O O . ALA A 1 309 ? 5.068 0.971 1.682 1.00 97.00 309 ALA A O 1
ATOM 2355 N N . ALA A 1 310 ? 5.688 1.455 3.800 1.00 97.25 310 ALA A N 1
ATOM 2356 C CA . ALA A 1 310 ? 7.024 1.948 3.468 1.00 97.25 310 ALA A CA 1
ATOM 2357 C C . ALA A 1 310 ? 7.906 0.845 2.855 1.00 97.25 310 ALA A C 1
ATOM 2359 O O . ALA A 1 310 ? 8.537 1.060 1.819 1.00 97.25 310 ALA A O 1
ATOM 2360 N N . GLU A 1 311 ? 7.869 -0.374 3.403 1.00 97.75 311 GLU A N 1
ATOM 2361 C CA . GLU A 1 311 ? 8.604 -1.521 2.855 1.00 97.75 311 GLU A CA 1
ATOM 2362 C C . GLU A 1 311 ? 8.151 -1.848 1.421 1.00 97.75 311 GLU A C 1
ATOM 2364 O O . GLU A 1 311 ? 8.959 -2.117 0.523 1.00 97.75 311 GLU A O 1
ATOM 2369 N N . LYS A 1 312 ? 6.838 -1.792 1.172 1.00 97.94 312 LYS A N 1
ATOM 2370 C CA . LYS A 1 312 ? 6.279 -1.984 -0.168 1.00 97.94 312 LYS A CA 1
ATOM 2371 C C . LYS A 1 312 ? 6.711 -0.874 -1.127 1.00 97.94 312 LYS A C 1
ATOM 2373 O O . LYS A 1 312 ? 7.032 -1.180 -2.276 1.00 97.94 312 LYS A O 1
ATOM 2378 N N . ALA A 1 313 ? 6.720 0.382 -0.683 1.00 96.75 313 ALA A N 1
ATOM 2379 C CA . ALA A 1 313 ? 7.175 1.512 -1.491 1.00 96.75 313 ALA A CA 1
ATOM 2380 C C . ALA A 1 313 ? 8.647 1.345 -1.900 1.00 96.75 313 ALA A C 1
ATOM 2382 O O . ALA A 1 313 ? 8.963 1.435 -3.087 1.00 96.75 313 ALA A O 1
ATOM 2383 N N . LEU A 1 314 ? 9.515 0.971 -0.955 1.00 98.25 314 LEU A N 1
ATOM 2384 C CA . LEU A 1 314 ? 10.920 0.673 -1.228 1.00 98.25 314 LEU A CA 1
ATOM 2385 C C . LEU A 1 314 ? 11.078 -0.432 -2.282 1.00 98.25 314 LEU A C 1
ATOM 2387 O O . LEU A 1 314 ? 11.802 -0.269 -3.266 1.00 98.25 314 LEU A O 1
ATOM 2391 N N . LYS A 1 315 ? 10.353 -1.548 -2.132 1.00 98.06 315 LYS A N 1
ATOM 2392 C CA . LYS A 1 315 ? 10.378 -2.655 -3.105 1.00 98.06 315 LYS A CA 1
ATOM 2393 C C . LYS A 1 315 ? 9.994 -2.202 -4.517 1.00 98.06 315 LYS A C 1
ATOM 2395 O O . LYS A 1 315 ? 10.591 -2.674 -5.486 1.00 98.06 315 LYS A O 1
ATOM 2400 N N . VAL A 1 316 ? 9.018 -1.301 -4.642 1.00 97.94 316 VAL A N 1
ATOM 2401 C CA . VAL A 1 316 ? 8.594 -0.742 -5.935 1.00 97.94 316 VAL A CA 1
ATOM 2402 C C . VAL A 1 316 ? 9.704 0.103 -6.562 1.00 97.94 316 VAL A C 1
ATOM 2404 O O . VAL A 1 316 ? 10.006 -0.091 -7.740 1.00 97.94 316 VAL A O 1
ATOM 2407 N N . GLU A 1 317 ? 10.343 0.994 -5.803 1.00 97.50 317 GLU A N 1
ATOM 2408 C CA . GLU A 1 317 ? 11.425 1.836 -6.333 1.00 97.50 317 GLU A CA 1
ATOM 2409 C C . GLU A 1 317 ? 12.670 1.016 -6.705 1.00 97.50 317 GLU A C 1
ATOM 2411 O O . GLU A 1 317 ? 13.236 1.203 -7.783 1.00 97.50 317 GLU A O 1
ATOM 2416 N N . VAL A 1 318 ? 13.033 0.010 -5.903 1.00 98.12 318 VAL A N 1
ATOM 2417 C CA . VAL A 1 318 ? 14.122 -0.927 -6.237 1.00 98.12 318 VAL A CA 1
ATOM 2418 C C . VAL A 1 318 ? 13.812 -1.715 -7.514 1.00 98.12 318 VAL A C 1
ATOM 2420 O O . VAL A 1 318 ? 14.699 -1.943 -8.340 1.00 98.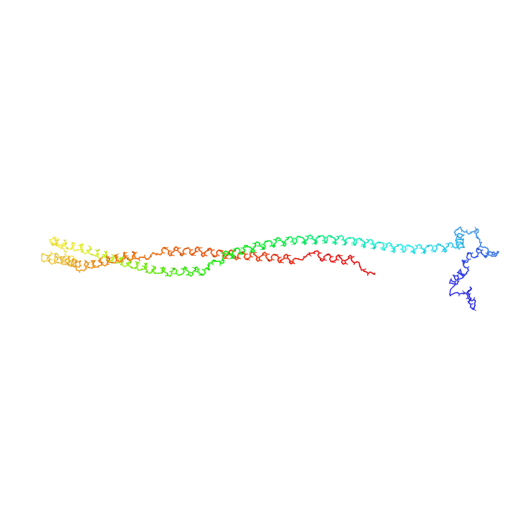12 318 VAL A O 1
ATOM 2423 N N . ALA A 1 319 ? 12.560 -2.134 -7.718 1.00 97.94 319 ALA A N 1
ATOM 2424 C CA . ALA A 1 319 ? 12.155 -2.817 -8.945 1.00 97.94 319 ALA A CA 1
ATOM 2425 C C . ALA A 1 319 ? 12.241 -1.895 -10.174 1.00 97.94 319 ALA A C 1
ATOM 2427 O O . ALA A 1 319 ? 12.734 -2.320 -11.223 1.00 97.94 319 ALA A O 1
ATOM 2428 N N . LYS A 1 320 ? 11.828 -0.626 -10.043 1.00 97.38 320 LYS A N 1
ATOM 2429 C CA . LYS A 1 320 ? 11.992 0.386 -11.099 1.00 97.38 320 LYS A CA 1
ATOM 2430 C C . LYS A 1 320 ? 13.465 0.612 -11.432 1.00 97.38 320 LYS A C 1
ATOM 2432 O O . LYS A 1 320 ? 13.810 0.632 -12.613 1.00 97.38 320 LYS A O 1
ATOM 2437 N N . LEU A 1 321 ? 14.331 0.716 -10.421 1.00 97.81 321 LEU A N 1
ATOM 2438 C CA . LEU A 1 321 ? 15.773 0.873 -10.616 1.00 97.81 321 LEU A CA 1
ATOM 2439 C C . LEU A 1 321 ? 16.342 -0.281 -11.443 1.00 97.81 321 LEU A C 1
ATOM 2441 O O . LEU A 1 321 ? 16.956 -0.044 -12.480 1.00 97.81 321 LEU A O 1
ATOM 2445 N N . LYS A 1 322 ? 16.048 -1.524 -11.043 1.00 97.44 322 LYS A N 1
ATOM 2446 C CA . LYS A 1 322 ? 16.475 -2.727 -11.775 1.00 97.44 322 LYS A CA 1
ATOM 2447 C C . LYS A 1 322 ? 15.973 -2.738 -13.217 1.00 97.44 322 LYS A C 1
ATOM 2449 O O . LYS A 1 322 ? 16.715 -3.127 -14.114 1.00 97.44 322 LYS A O 1
ATOM 2454 N N . SER A 1 323 ? 14.734 -2.302 -13.452 1.00 97.31 323 SER A N 1
ATOM 2455 C CA . SER A 1 323 ? 14.167 -2.220 -14.802 1.00 97.31 323 SER A CA 1
ATOM 2456 C C . SER A 1 323 ? 14.946 -1.249 -15.689 1.00 97.31 323 SER A C 1
ATOM 2458 O O . SER A 1 323 ? 15.271 -1.598 -16.819 1.00 97.31 323 SER A O 1
ATOM 2460 N N . VAL A 1 324 ? 15.267 -0.050 -15.191 1.00 95.88 324 VAL A N 1
ATOM 2461 C CA . VAL A 1 324 ? 16.011 0.957 -15.968 1.00 95.88 324 VAL A CA 1
ATOM 2462 C C . VAL A 1 324 ? 17.479 0.555 -16.133 1.00 95.88 324 VAL A C 1
ATOM 2464 O O . VAL A 1 324 ? 18.061 0.736 -17.204 1.00 95.88 324 VAL A O 1
ATOM 2467 N N . GLU A 1 325 ? 18.085 -0.053 -15.112 1.00 94.44 325 GLU A N 1
ATOM 2468 C CA . GLU A 1 325 ? 19.438 -0.610 -15.200 1.00 94.44 325 GLU A CA 1
ATOM 2469 C C . GLU A 1 325 ? 19.532 -1.754 -16.224 1.00 94.44 325 GLU A C 1
ATOM 2471 O O . GLU A 1 325 ? 20.566 -1.902 -16.873 1.00 94.44 325 GLU A O 1
ATOM 2476 N N . ALA A 1 326 ? 18.455 -2.504 -16.454 1.00 95.81 326 ALA A N 1
ATOM 2477 C CA . ALA A 1 326 ? 18.404 -3.550 -17.474 1.00 95.81 326 ALA A CA 1
ATOM 2478 C C . ALA A 1 326 ? 18.109 -3.037 -18.899 1.00 95.81 326 ALA A C 1
ATOM 2480 O O . ALA A 1 326 ? 18.247 -3.804 -19.853 1.00 95.81 326 ALA A O 1
ATOM 2481 N N . GLU A 1 327 ? 17.704 -1.772 -19.078 1.00 94.50 327 GLU A N 1
ATOM 2482 C CA . GLU A 1 327 ? 17.455 -1.210 -20.411 1.00 94.50 327 GLU A CA 1
ATOM 2483 C C . GLU A 1 327 ? 18.729 -1.245 -21.271 1.00 94.50 327 GLU A C 1
ATOM 2485 O O . GLU A 1 327 ? 19.792 -0.773 -20.861 1.00 94.50 327 GLU A O 1
ATOM 2490 N N . ILE A 1 328 ? 18.600 -1.760 -22.496 1.00 92.69 328 ILE A N 1
ATOM 2491 C CA . ILE A 1 328 ? 19.678 -1.813 -23.487 1.00 92.69 328 ILE A CA 1
ATOM 2492 C C . ILE A 1 328 ? 19.509 -0.651 -24.463 1.00 92.69 328 ILE A C 1
ATOM 2494 O O . ILE A 1 328 ? 18.413 -0.394 -24.962 1.00 92.69 328 ILE A O 1
ATOM 2498 N N . ASN A 1 329 ? 20.611 0.022 -24.778 1.00 92.81 329 ASN A N 1
ATOM 2499 C CA . ASN A 1 329 ? 20.618 1.138 -25.712 1.00 92.81 329 ASN A CA 1
ATOM 2500 C C . ASN A 1 329 ? 20.213 0.693 -27.131 1.00 92.81 329 ASN A C 1
ATOM 2502 O O . ASN A 1 329 ? 20.936 -0.105 -27.743 1.00 92.81 329 ASN A O 1
ATOM 2506 N N . PRO A 1 330 ? 19.119 1.232 -27.701 1.00 92.88 330 PRO A N 1
ATOM 2507 C CA . PRO A 1 330 ? 18.568 0.765 -28.975 1.00 92.88 330 PRO A CA 1
ATOM 2508 C C . PRO A 1 330 ? 19.467 1.071 -30.183 1.00 92.88 330 PRO A C 1
ATOM 2510 O O . PRO A 1 330 ? 19.361 0.418 -31.220 1.00 92.88 330 PRO A O 1
ATOM 2513 N N . PHE A 1 331 ? 20.384 2.034 -30.062 1.00 92.06 331 PHE A N 1
ATOM 2514 C CA . PHE A 1 331 ? 21.259 2.459 -31.158 1.00 92.06 331 PHE A CA 1
ATOM 2515 C C . PHE A 1 331 ? 22.525 1.603 -31.289 1.00 92.06 331 PHE A C 1
ATOM 2517 O O . PHE A 1 331 ? 23.197 1.657 -32.318 1.00 92.06 331 PHE A O 1
ATOM 2524 N N . THR A 1 332 ? 22.847 0.777 -30.288 1.00 88.19 332 THR A N 1
ATOM 2525 C CA . THR A 1 332 ? 24.065 -0.057 -30.279 1.00 88.19 332 THR A CA 1
ATOM 2526 C C . THR A 1 332 ? 24.143 -0.995 -31.484 1.00 88.19 332 THR A C 1
ATOM 2528 O O . THR A 1 332 ? 25.154 -1.011 -32.189 1.00 88.19 332 THR A O 1
ATOM 2531 N N . ALA A 1 333 ? 23.052 -1.701 -31.788 1.00 87.88 333 ALA A N 1
ATOM 2532 C CA . ALA A 1 333 ? 22.966 -2.598 -32.939 1.00 87.88 333 ALA A CA 1
ATOM 2533 C C . ALA A 1 333 ? 23.087 -1.850 -34.280 1.00 87.88 333 ALA A C 1
ATOM 2535 O O . ALA A 1 333 ? 23.721 -2.341 -35.220 1.00 87.88 333 ALA A O 1
ATOM 2536 N N . LEU A 1 334 ? 22.507 -0.646 -34.374 1.00 87.25 334 LEU A N 1
ATOM 2537 C CA . LEU A 1 334 ? 22.585 0.184 -35.576 1.00 87.25 334 LEU A CA 1
ATOM 2538 C C . LEU A 1 334 ? 24.021 0.663 -35.822 1.00 87.25 334 LEU A C 1
ATOM 2540 O O . LEU A 1 334 ? 24.514 0.521 -36.939 1.00 87.25 334 LEU A O 1
ATOM 2544 N N . ILE A 1 335 ? 24.707 1.137 -34.776 1.00 85.88 335 ILE A N 1
ATOM 2545 C CA . ILE A 1 335 ? 26.116 1.557 -34.829 1.00 85.88 335 ILE A CA 1
ATOM 2546 C C . ILE A 1 335 ? 27.021 0.397 -35.258 1.00 85.88 335 ILE A C 1
ATOM 2548 O O . ILE A 1 335 ? 27.936 0.580 -36.061 1.00 85.88 335 ILE A O 1
ATOM 2552 N N . GLU A 1 336 ? 26.796 -0.813 -34.742 1.00 85.25 336 GLU A N 1
ATOM 2553 C CA . GLU A 1 336 ? 27.597 -1.977 -35.128 1.00 85.25 336 GLU A CA 1
ATOM 2554 C C . GLU A 1 336 ? 27.385 -2.340 -36.607 1.00 85.25 336 GLU A C 1
ATOM 2556 O O . GLU A 1 336 ? 28.342 -2.610 -37.341 1.00 85.25 336 GLU A O 1
ATOM 2561 N N . LYS A 1 337 ? 26.132 -2.295 -37.076 1.00 85.19 337 LYS A N 1
ATOM 2562 C CA . LYS A 1 337 ? 25.771 -2.575 -38.470 1.00 85.19 337 LYS A CA 1
ATOM 2563 C C . LYS A 1 337 ? 26.355 -1.544 -39.436 1.00 85.19 337 LYS A C 1
ATOM 2565 O O . LYS A 1 337 ? 26.873 -1.932 -40.485 1.00 85.19 337 LYS A O 1
ATOM 2570 N N . THR A 1 338 ? 26.295 -0.253 -39.111 1.00 81.44 338 THR A N 1
ATOM 2571 C CA . THR A 1 338 ? 26.853 0.811 -39.960 1.00 81.44 338 THR A CA 1
ATOM 2572 C C . THR A 1 338 ? 28.380 0.772 -39.976 1.00 81.44 338 THR A C 1
ATOM 2574 O O . THR A 1 338 ? 28.963 0.841 -41.055 1.00 81.44 338 THR A O 1
ATOM 2577 N N . LYS A 1 339 ? 29.040 0.504 -38.838 1.00 78.38 339 LYS A N 1
ATOM 2578 C CA . LYS A 1 339 ? 30.499 0.268 -38.779 1.00 78.38 339 LYS A CA 1
ATOM 2579 C C . LYS A 1 339 ? 30.958 -0.919 -39.628 1.00 78.38 339 LYS A C 1
ATOM 2581 O O . LYS A 1 339 ? 32.029 -0.870 -40.228 1.00 78.38 339 LYS A O 1
ATOM 2586 N N . LYS A 1 340 ? 30.174 -2.001 -39.688 1.00 79.06 340 LYS A N 1
ATOM 2587 C CA . LYS A 1 340 ? 30.470 -3.143 -40.573 1.00 79.06 340 LYS A CA 1
ATOM 2588 C C . LYS A 1 340 ? 30.342 -2.775 -42.052 1.00 79.06 340 LYS A C 1
ATOM 2590 O O . LYS A 1 340 ? 31.104 -3.294 -42.853 1.00 79.06 340 LYS A O 1
ATOM 2595 N N . ARG A 1 341 ? 29.412 -1.883 -42.410 1.00 70.56 341 ARG A N 1
ATOM 2596 C CA . ARG A 1 341 ? 29.215 -1.412 -43.792 1.00 70.56 341 ARG A CA 1
ATOM 2597 C C . ARG A 1 341 ? 30.268 -0.398 -44.241 1.00 70.56 341 ARG A C 1
ATOM 2599 O O . ARG A 1 341 ? 30.631 -0.410 -45.409 1.00 70.56 341 ARG A O 1
ATOM 2606 N N . SER A 1 342 ? 30.766 0.446 -43.335 1.00 64.44 342 SER A N 1
ATOM 2607 C CA . SER A 1 342 ? 31.834 1.411 -43.639 1.00 64.44 342 SER A CA 1
ATOM 2608 C C . SER A 1 342 ? 33.227 0.775 -43.696 1.00 64.44 342 SER A C 1
ATOM 2610 O O . SER A 1 342 ? 34.129 1.313 -44.337 1.00 64.44 342 SER A O 1
ATOM 2612 N N . ARG A 1 343 ? 33.415 -0.404 -43.090 1.00 63.41 343 ARG A N 1
ATOM 2613 C CA . ARG A 1 343 ? 34.565 -1.275 -43.362 1.00 63.41 343 ARG A CA 1
ATOM 2614 C C . ARG A 1 343 ? 34.350 -1.973 -44.707 1.00 63.41 343 ARG A C 1
ATOM 2616 O O . ARG A 1 343 ? 33.751 -3.041 -44.765 1.00 63.41 343 ARG A O 1
ATOM 2623 N N . ALA A 1 344 ? 34.834 -1.360 -45.784 1.00 51.38 344 ALA A N 1
ATOM 2624 C CA . ALA A 1 344 ? 34.860 -1.982 -47.105 1.00 51.38 344 ALA A CA 1
ATOM 2625 C C . ALA A 1 344 ? 35.498 -3.392 -47.052 1.00 51.38 344 ALA A C 1
ATOM 2627 O O . ALA A 1 344 ? 36.407 -3.622 -46.241 1.00 51.38 344 ALA A O 1
ATOM 2628 N N . PRO A 1 345 ? 35.071 -4.340 -47.911 1.00 44.56 345 PRO A N 1
ATOM 2629 C CA . PRO A 1 345 ? 35.785 -5.596 -48.075 1.00 44.56 345 PRO A CA 1
ATOM 2630 C C . PRO A 1 345 ? 37.203 -5.260 -48.539 1.00 44.56 345 PRO A C 1
ATOM 2632 O O . PRO A 1 345 ? 37.380 -4.669 -49.603 1.00 44.56 345 PRO A O 1
ATOM 2635 N N . LYS A 1 346 ? 38.206 -5.607 -47.724 1.00 41.84 346 LYS A N 1
ATOM 2636 C CA . LYS A 1 346 ? 39.600 -5.634 -48.171 1.00 41.84 346 LYS A CA 1
ATOM 2637 C C . LYS A 1 346 ? 39.639 -6.527 -49.414 1.00 41.84 346 LYS A C 1
ATOM 2639 O O . LYS A 1 346 ? 39.397 -7.727 -49.292 1.00 41.84 346 LYS A O 1
ATOM 2644 N N . ARG A 1 347 ? 39.821 -5.918 -50.584 1.00 34.66 347 ARG A N 1
ATOM 2645 C CA . ARG A 1 347 ? 40.185 -6.622 -51.811 1.00 34.66 347 ARG A CA 1
ATOM 2646 C C . ARG A 1 347 ? 41.689 -6.780 -51.851 1.00 34.66 347 ARG A C 1
ATOM 2648 O O . ARG A 1 347 ? 42.368 -5.802 -51.462 1.00 34.66 347 ARG A O 1
#

Sequence (347 aa):
MVSCEDGDLTKGTDKLTQEFIEKLIGASKEVFLASIYASQENMPDLPGMTDKNLKAIVEEAAGVDRLTHSYEIARDKHNAKLAECDGVAGKITVSDRAFISALETAEEAAMSSKEWEKTRTARIVEIKKQVELAEIALTEHQMANESSPTVESIDEKIKAIRAEISSVTEHDAKVREMESAISKAKSSVAIKQNEIDRLKAQAKKSMTSASAVAAKVGVPCSECGRPYCEEDLETVKKSHMDKARSDMAKISAELAPEITTISEKVAKAETALTALKVSRPNVDAELEKIAAFQRQRTYIEKAKNDEAAAEKALKVEVAKLKSVEAEINPFTALIEKTKKRSRAPKR

Foldseek 3Di:
DDDDPPPDQDDPDPVVSQVVVCVVVVAHPVLCCQPPVCDPVRHPPLVPDDPVVVVVSVCRNVVVVVVVVVVVVVVVVVVVVVVVVVVVVVVVVVLVVVLVVLVVLLVVLVVLLVVVVVVLVVVLVVLVVLLVVLVVQLVVLCVVLVPADDLVVLVVVLVVLVVVCVVLVVLVVVLVVLVVVLVVLVVVLVVLVVLLVVLQVLLVVLQVVLVCLVVQQQPADPPPRHGDDPVCSVVSSVVSNVSSVVSVCCVVPPSVVVSVVSVVVSVVSVVVSVVSVVPRDDCVVSVVVSVVSVVSSVVSVVSVVSSVVSVVSSVVSVVVSVVSVPDDRPSPVVSVVSVVVSPPPPD

pLDDT: mean 85.52, std 12.14, range [34.66, 98.25]

InterPro domains:
  IPR027417 P-loop containing nucleoside triphosphate hydrolase [G3DSA:3.40.50.300] (3-217)

Organism: Pectobacterium carotovorum (NCBI:txid554)

Radius of gyration: 76.11 Å; chains: 1; bounding box: 152×38×193 Å

Secondary structure (DSSP, 8-state):
----TT-----SSHHHHHHHHHHHHSS-HHHHHHHT---TTS---TTTS-HHHHHHHHHHHTTHHHHHHHHHHHHHHHHHHHHHHHHHHHHHHHHHHHHHHHHHHHHHHHHHHHHHHHHHHHHHHHHHHHHHHHHHHHHHHHHHHHTSPPHHHHHHHHHHHHHHHHHHHHHHHHHHHHHHHHHHHHHHHHHHHHHHHHHHHHHHHHHHHHHTGGGGTTSBPTTT-PBPPTTTHHHHHHHHHHHHHHHHHHIIIIIHHHHHHHHHHHHHHHHHHHHHHHTPPP-HHHHHHHHHHHHHHHHHHHHHHHHHHHHHHHHHHHHHHHHHHTPPPTTHHHHHHHHHHHS----